Protein AF-A0A2E7SP22-F1 (afdb_monomer_lite)

Foldseek 3Di:
DDDDDDDDDDDDDDDDDDDDPPPPPPDPPPPPPPQDFDPDDAALACCVPPQVFWKWWFDPPPDQDDWIFIWTFDLQAQEIDTPATDGDPPNKDWAQWAAFLPRNWIWTFIPRAVLDRFIWTHDRPAIWTAEHEQDRFREWYAELQRKIWTFDADPQFTDFIFIDHNSVPTGTGRHPNRPRRHYHNDAAGQEPDGPPGHFRYWDKFFECLPPDTFIWIWGWGLDVQIWIWIWTGDPDRYNPPIDIATADEPDGDDRAHQQEWDCGPNWTWTAGQQSWIKTFDDPDSVQNHRPVRHHYMDTSDGYHGGDHIYIYHNDPRHYDD

pLDDT: mean 85.68, std 18.65, range [26.77, 98.5]

Structure (mmCIF, N/CA/C/O backbone):
data_AF-A0A2E7SP22-F1
#
_entry.id   AF-A0A2E7SP22-F1
#
loop_
_atom_site.group_PDB
_atom_site.id
_atom_site.type_symbol
_atom_site.label_atom_id
_atom_site.label_alt_id
_atom_site.label_comp_id
_atom_site.label_asym_id
_atom_site.label_entity_id
_atom_site.label_seq_id
_atom_site.pdbx_PDB_ins_code
_atom_site.Cartn_x
_atom_site.Cartn_y
_atom_site.Cartn_z
_atom_site.occupancy
_atom_site.B_iso_or_equiv
_atom_site.auth_seq_id
_atom_site.auth_comp_id
_atom_site.auth_asym_id
_atom_site.auth_atom_id
_atom_site.pdbx_PDB_model_num
ATOM 1 N N . MET A 1 1 ? 75.878 14.611 -57.648 1.00 42.91 1 MET A N 1
ATOM 2 C CA . MET A 1 1 ? 75.904 15.223 -58.999 1.00 42.91 1 MET A CA 1
ATOM 3 C C . MET A 1 1 ? 76.403 14.166 -59.979 1.00 42.91 1 MET A C 1
ATOM 5 O O . MET A 1 1 ? 77.381 13.516 -59.637 1.00 42.91 1 MET A O 1
ATOM 9 N N . ARG A 1 2 ? 75.741 14.012 -61.145 1.00 26.77 2 ARG A N 1
ATOM 10 C CA . ARG A 1 2 ? 75.731 12.848 -62.082 1.00 26.77 2 ARG A CA 1
ATOM 11 C C . ARG A 1 2 ? 74.792 11.701 -61.650 1.00 26.77 2 ARG A C 1
ATOM 13 O O . ARG A 1 2 ? 74.786 11.397 -60.470 1.00 26.77 2 ARG A O 1
ATOM 20 N N . ILE A 1 3 ? 74.037 10.977 -62.492 1.00 34.59 3 ILE A N 1
ATOM 21 C CA . ILE A 1 3 ? 73.466 11.115 -63.858 1.00 34.59 3 ILE A CA 1
ATOM 22 C C . ILE A 1 3 ? 72.608 9.826 -64.080 1.00 34.59 3 ILE A C 1
ATOM 24 O O . ILE A 1 3 ? 73.069 8.750 -63.723 1.00 34.59 3 ILE A O 1
ATOM 28 N N . PHE A 1 4 ? 71.416 9.968 -64.690 1.00 36.25 4 PHE A N 1
ATOM 29 C CA . PHE A 1 4 ? 70.638 9.026 -65.547 1.00 36.25 4 PHE A CA 1
ATOM 30 C C . PHE A 1 4 ? 69.956 7.736 -65.036 1.00 36.25 4 PHE A C 1
ATOM 32 O O . PHE A 1 4 ? 70.612 6.820 -64.557 1.00 36.25 4 PHE A O 1
ATOM 39 N N . ASN A 1 5 ? 68.658 7.597 -65.381 1.00 34.66 5 ASN A N 1
ATOM 40 C CA . ASN A 1 5 ? 68.039 6.611 -66.319 1.00 34.66 5 ASN A CA 1
ATOM 41 C C . ASN A 1 5 ? 66.503 6.569 -66.087 1.00 34.66 5 ASN A C 1
ATOM 43 O O . ASN A 1 5 ? 66.077 6.805 -64.969 1.00 34.66 5 ASN A O 1
ATOM 47 N N . ARG A 1 6 ? 65.570 6.245 -66.995 1.00 37.75 6 ARG A N 1
ATOM 48 C CA . ARG A 1 6 ? 65.471 6.038 -68.452 1.00 37.75 6 ARG A CA 1
ATOM 49 C C . ARG A 1 6 ? 63.954 5.866 -68.744 1.00 37.75 6 ARG A C 1
ATOM 51 O O . ARG A 1 6 ? 63.283 5.201 -67.974 1.00 37.75 6 ARG A O 1
ATOM 58 N N . GLN A 1 7 ? 63.490 6.397 -69.880 1.00 39.94 7 GLN A N 1
ATOM 59 C CA . GLN A 1 7 ? 62.461 5.865 -70.807 1.00 39.94 7 GLN A CA 1
ATOM 60 C C . GLN A 1 7 ? 61.033 5.468 -70.354 1.00 39.94 7 GLN A C 1
ATOM 62 O O . GLN A 1 7 ? 60.834 4.610 -69.508 1.00 39.94 7 GLN A O 1
ATOM 67 N N . GLY A 1 8 ? 60.047 5.943 -71.136 1.00 31.47 8 GLY A N 1
ATOM 68 C CA . GLY A 1 8 ? 58.766 5.253 -71.351 1.00 31.47 8 GLY A CA 1
ATOM 69 C C . GLY A 1 8 ? 57.624 6.152 -71.847 1.00 31.47 8 GLY A C 1
ATOM 70 O O . GLY A 1 8 ? 56.909 6.733 -71.043 1.00 31.47 8 GLY A O 1
ATOM 71 N N . LYS A 1 9 ? 57.416 6.259 -73.169 1.00 40.00 9 LYS A N 1
ATOM 72 C CA . LYS A 1 9 ? 56.118 6.675 -73.757 1.00 40.00 9 LYS A CA 1
ATOM 73 C C . LYS A 1 9 ? 55.131 5.492 -73.660 1.00 40.00 9 LYS A C 1
ATOM 75 O O . LYS A 1 9 ? 55.604 4.364 -73.720 1.00 40.00 9 LYS A O 1
ATOM 80 N N . TRP A 1 10 ? 53.810 5.733 -73.615 1.00 26.78 10 TRP A N 1
ATOM 81 C CA . TRP A 1 10 ? 52.800 5.237 -74.588 1.00 26.78 10 TRP A CA 1
ATOM 82 C C . TRP A 1 10 ? 51.326 5.441 -74.129 1.00 26.78 10 TRP A C 1
ATOM 84 O O . TRP A 1 10 ? 50.923 4.984 -73.071 1.00 26.78 10 TRP A O 1
ATOM 94 N N . ARG A 1 11 ? 50.549 6.068 -75.033 1.00 30.38 11 ARG A N 1
ATOM 95 C CA . ARG A 1 11 ? 49.107 5.939 -75.377 1.00 30.38 11 ARG A CA 1
ATOM 96 C C . ARG A 1 11 ? 47.999 6.058 -74.310 1.00 30.38 11 ARG A C 1
ATOM 98 O O . ARG A 1 11 ? 47.769 5.160 -73.513 1.00 30.38 11 ARG A O 1
ATOM 105 N N . PHE A 1 12 ? 47.169 7.092 -74.489 1.00 30.89 12 PHE A N 1
ATOM 106 C CA . PHE A 1 12 ? 45.813 7.198 -73.943 1.00 30.89 12 PHE A CA 1
ATOM 107 C C . PHE A 1 12 ? 44.861 6.194 -74.614 1.00 30.89 12 PHE A C 1
ATOM 109 O O . PHE A 1 12 ? 44.800 6.115 -75.843 1.00 30.89 12 PHE A O 1
ATOM 116 N N . ARG A 1 13 ? 44.092 5.458 -73.805 1.00 32.06 13 ARG A N 1
ATOM 117 C CA . ARG A 1 13 ? 42.844 4.805 -74.219 1.00 32.06 13 ARG A CA 1
ATOM 118 C C . ARG A 1 13 ? 41.683 5.630 -73.672 1.00 32.06 13 ARG A C 1
ATOM 120 O O . ARG A 1 13 ? 41.603 5.840 -72.466 1.00 32.06 13 ARG A O 1
ATOM 127 N N . SER A 1 14 ? 40.804 6.087 -74.555 1.00 36.84 14 SER A N 1
ATOM 128 C CA . SER A 1 14 ? 39.516 6.661 -74.176 1.00 36.84 14 SER A CA 1
ATOM 129 C C . SER A 1 14 ? 38.595 5.536 -73.710 1.00 36.84 14 SER A C 1
ATOM 131 O O . SER A 1 14 ? 38.312 4.623 -74.485 1.00 36.84 14 SER A O 1
ATOM 133 N N . SER A 1 15 ? 38.120 5.614 -72.469 1.00 36.06 15 SER A N 1
ATOM 134 C CA . SER A 1 15 ? 36.983 4.828 -71.990 1.00 36.06 15 SER A CA 1
ATOM 135 C C . SER A 1 15 ? 35.805 5.771 -71.791 1.00 36.06 15 SER A C 1
ATOM 137 O O . SER A 1 15 ? 35.918 6.792 -71.116 1.00 36.06 15 SER A O 1
ATOM 139 N N . ILE A 1 16 ? 34.692 5.429 -72.430 1.00 40.84 16 ILE A N 1
ATOM 140 C CA . ILE A 1 16 ? 33.390 6.080 -72.297 1.00 40.84 16 ILE A CA 1
ATOM 141 C C . ILE A 1 16 ? 32.929 5.893 -70.847 1.00 40.84 16 ILE A C 1
ATOM 143 O O . ILE A 1 16 ? 32.747 4.761 -70.405 1.00 40.84 16 ILE A O 1
ATOM 147 N N . ILE A 1 17 ? 32.768 6.990 -70.103 1.00 40.50 17 ILE A N 1
ATOM 148 C CA . ILE A 1 17 ? 32.096 6.975 -68.801 1.00 40.50 17 ILE A CA 1
ATOM 149 C C . ILE A 1 17 ? 30.611 7.173 -69.083 1.00 40.50 17 ILE A C 1
ATOM 151 O O . ILE A 1 17 ? 30.173 8.259 -69.455 1.00 40.50 17 ILE A O 1
ATOM 155 N N . THR A 1 18 ? 29.846 6.096 -68.951 1.00 38.44 18 THR A N 1
ATOM 156 C CA . THR A 1 18 ? 28.387 6.132 -68.936 1.00 38.44 18 THR A CA 1
ATOM 157 C C . THR A 1 18 ? 27.946 6.894 -67.690 1.00 38.44 18 THR A C 1
ATOM 159 O O . THR A 1 18 ? 28.192 6.455 -66.567 1.00 38.44 18 THR A O 1
ATOM 162 N N . THR A 1 19 ? 27.321 8.053 -67.874 1.00 40.44 19 THR A N 1
ATOM 163 C CA . THR A 1 19 ? 26.750 8.847 -66.785 1.00 40.44 19 THR A CA 1
ATOM 164 C C . THR A 1 19 ? 25.542 8.108 -66.210 1.00 40.44 19 THR A C 1
ATOM 166 O O . THR A 1 19 ? 24.463 8.122 -66.797 1.00 40.44 19 THR A O 1
ATOM 169 N N . ALA A 1 20 ? 25.710 7.448 -65.065 1.00 44.00 20 ALA A N 1
ATOM 170 C CA . ALA A 1 20 ? 24.583 7.018 -64.251 1.00 44.00 20 ALA A CA 1
ATOM 171 C C . ALA A 1 20 ? 24.087 8.230 -63.453 1.00 44.00 20 ALA A C 1
ATOM 173 O O . ALA A 1 20 ? 24.787 8.741 -62.579 1.00 44.00 20 ALA A O 1
ATOM 174 N N . VAL A 1 21 ? 22.886 8.711 -63.773 1.00 45.03 21 VAL A N 1
ATOM 175 C CA . VAL A 1 21 ? 22.167 9.668 -62.928 1.00 45.03 21 VAL A CA 1
ATOM 176 C C . VAL A 1 21 ? 21.707 8.902 -61.691 1.00 45.03 21 VAL A C 1
ATOM 178 O O . VAL A 1 21 ? 20.701 8.197 -61.722 1.00 45.03 21 VAL A O 1
ATOM 181 N N . ILE A 1 22 ? 22.471 9.002 -60.605 1.00 42.12 22 ILE A N 1
ATOM 182 C CA . ILE A 1 22 ? 22.027 8.549 -59.288 1.00 42.12 22 ILE A CA 1
ATOM 183 C C . ILE A 1 22 ? 21.055 9.613 -58.783 1.00 42.12 22 ILE A C 1
ATOM 185 O O . ILE A 1 22 ? 21.457 10.671 -58.304 1.00 42.12 22 ILE A O 1
ATOM 189 N N . SER A 1 23 ? 19.761 9.351 -58.951 1.00 45.84 23 SER A N 1
ATOM 190 C CA . SER A 1 23 ? 18.719 10.100 -58.261 1.00 45.84 23 SER A CA 1
ATOM 191 C C . SER A 1 23 ? 18.800 9.729 -56.780 1.00 45.84 23 SER A C 1
ATOM 193 O O . SER A 1 23 ? 18.359 8.658 -56.370 1.00 45.84 23 SER A O 1
ATOM 195 N N . THR A 1 24 ? 19.450 10.569 -55.977 1.00 50.09 24 THR A N 1
ATOM 196 C CA . THR A 1 24 ? 19.459 10.421 -54.521 1.00 50.09 24 THR A CA 1
ATOM 197 C C . THR A 1 24 ? 18.096 10.846 -53.986 1.00 50.09 24 THR A C 1
ATOM 199 O O . THR A 1 24 ? 17.894 12.008 -53.631 1.00 50.09 24 THR A O 1
ATOM 202 N N . LEU A 1 25 ? 17.146 9.909 -53.932 1.00 42.34 25 LEU A N 1
ATOM 203 C CA . LEU A 1 25 ? 16.045 10.010 -52.981 1.00 42.34 25 LEU A CA 1
ATOM 204 C C . LEU A 1 25 ? 16.662 9.926 -51.578 1.00 42.34 25 LEU A C 1
ATOM 206 O O . LEU A 1 25 ? 17.022 8.848 -51.108 1.00 42.34 25 LEU A O 1
ATOM 210 N N . LEU A 1 26 ? 16.811 11.073 -50.919 1.00 48.94 26 LEU A N 1
ATOM 211 C CA . LEU A 1 26 ? 16.983 11.138 -49.472 1.00 48.94 26 LEU A CA 1
ATOM 212 C C . LEU A 1 26 ? 15.656 10.707 -48.845 1.00 48.94 26 LEU A C 1
ATOM 214 O O . LEU A 1 26 ? 14.774 11.524 -48.599 1.00 48.94 26 LEU A O 1
ATOM 218 N N . VAL A 1 27 ? 15.496 9.402 -48.640 1.00 50.53 27 VAL A N 1
ATOM 219 C CA . VAL A 1 27 ? 14.504 8.897 -47.694 1.00 50.53 27 VAL A CA 1
ATOM 220 C C . VAL A 1 27 ? 15.062 9.234 -46.312 1.00 50.53 27 VAL A C 1
ATOM 222 O O . VAL A 1 27 ? 16.176 8.794 -46.012 1.00 50.53 27 VAL A O 1
ATOM 225 N N . PRO A 1 28 ? 14.376 10.025 -45.468 1.00 49.44 28 PRO A N 1
ATOM 226 C CA . PRO A 1 28 ? 14.752 10.096 -44.069 1.00 49.44 28 PRO A CA 1
ATOM 227 C C . PRO A 1 28 ? 14.579 8.683 -43.508 1.00 49.44 28 PRO A C 1
ATOM 229 O O . PRO A 1 28 ? 13.462 8.203 -43.336 1.00 49.44 28 PRO A O 1
ATOM 232 N N . ALA A 1 29 ? 15.690 7.979 -43.307 1.00 47.12 29 ALA A N 1
ATOM 233 C CA . ALA A 1 29 ? 15.696 6.751 -42.540 1.00 47.12 29 ALA A CA 1
ATOM 234 C C . ALA A 1 29 ? 15.423 7.160 -41.094 1.00 47.12 29 ALA A C 1
ATOM 236 O O . ALA A 1 29 ? 16.332 7.551 -40.362 1.00 47.12 29 ALA A O 1
ATOM 237 N N . THR A 1 30 ? 14.152 7.157 -40.705 1.00 50.44 30 THR A N 1
ATOM 238 C CA . THR A 1 30 ? 13.767 7.243 -39.304 1.00 50.44 30 THR A CA 1
ATOM 239 C C . THR A 1 30 ? 14.332 5.993 -38.641 1.00 50.44 30 THR A C 1
ATOM 241 O O . THR A 1 30 ? 13.815 4.893 -38.829 1.00 50.44 30 THR A O 1
ATOM 244 N N . LEU A 1 31 ? 15.451 6.140 -37.933 1.00 39.47 31 LEU A N 1
ATOM 245 C CA . LEU A 1 31 ? 15.974 5.094 -37.069 1.00 39.47 31 LEU A CA 1
ATOM 246 C C . LEU A 1 31 ? 14.983 4.953 -35.909 1.00 39.47 31 LEU A C 1
ATOM 248 O O . LEU A 1 31 ? 15.044 5.696 -34.933 1.00 39.47 31 LEU A O 1
ATOM 252 N N . LEU A 1 32 ? 14.020 4.046 -36.059 1.00 41.81 32 LEU A N 1
ATOM 253 C CA . LEU A 1 32 ? 13.189 3.576 -34.960 1.00 41.81 32 LEU A CA 1
ATOM 254 C C . LEU A 1 32 ? 14.093 2.740 -34.055 1.00 41.81 32 LEU A C 1
ATOM 256 O O . LEU A 1 32 ? 14.298 1.553 -34.291 1.00 41.81 32 LEU A O 1
ATOM 260 N N . ILE A 1 33 ? 14.685 3.383 -33.049 1.00 43.00 33 ILE A N 1
ATOM 261 C CA . ILE A 1 33 ? 15.267 2.681 -31.908 1.00 43.00 33 ILE A CA 1
ATOM 262 C C . ILE A 1 33 ? 14.075 2.217 -31.073 1.00 43.00 33 ILE A C 1
ATOM 264 O O . ILE A 1 33 ? 13.618 2.924 -30.179 1.00 43.00 33 ILE A O 1
ATOM 268 N N . THR A 1 34 ? 13.506 1.063 -31.412 1.00 48.28 34 THR A N 1
ATOM 269 C CA . THR A 1 34 ? 12.637 0.358 -30.474 1.00 48.28 34 THR A CA 1
ATOM 270 C C . THR A 1 34 ? 13.565 -0.213 -29.414 1.00 48.28 34 THR A C 1
ATOM 272 O O . THR A 1 34 ? 14.301 -1.157 -29.682 1.00 48.28 34 THR A O 1
ATOM 275 N N . ALA A 1 35 ? 13.624 0.416 -28.241 1.00 51.75 35 ALA A N 1
ATOM 276 C CA . ALA A 1 35 ? 14.210 -0.252 -27.090 1.00 51.75 35 ALA A CA 1
ATOM 277 C C . ALA A 1 35 ? 13.345 -1.485 -26.810 1.00 51.75 35 ALA A C 1
ATOM 279 O O . ALA A 1 35 ? 12.132 -1.358 -26.616 1.00 51.75 35 ALA A O 1
ATOM 280 N N . ASP A 1 36 ? 13.971 -2.656 -26.900 1.00 58.84 36 ASP A N 1
ATOM 281 C CA . ASP A 1 36 ? 13.295 -3.936 -26.759 1.00 58.84 36 ASP A CA 1
ATOM 282 C C . ASP A 1 36 ? 12.675 -4.072 -25.358 1.00 58.84 36 ASP A C 1
ATOM 284 O O . ASP A 1 36 ? 13.174 -3.470 -24.396 1.00 58.84 36 ASP A O 1
ATOM 288 N N . PRO A 1 37 ? 11.576 -4.842 -25.229 1.00 66.56 37 PRO A N 1
ATOM 289 C CA . PRO A 1 37 ? 11.089 -5.280 -23.924 1.00 66.56 37 PRO A CA 1
ATOM 290 C C . PRO A 1 37 ? 12.233 -5.895 -23.109 1.00 66.56 37 PRO A C 1
ATOM 292 O O . PRO A 1 37 ? 13.235 -6.348 -23.670 1.00 66.56 37 PRO A O 1
ATOM 295 N N . ALA A 1 38 ? 12.096 -5.881 -21.783 1.00 68.62 38 ALA A N 1
ATOM 296 C CA . ALA A 1 38 ? 13.151 -6.324 -20.879 1.00 68.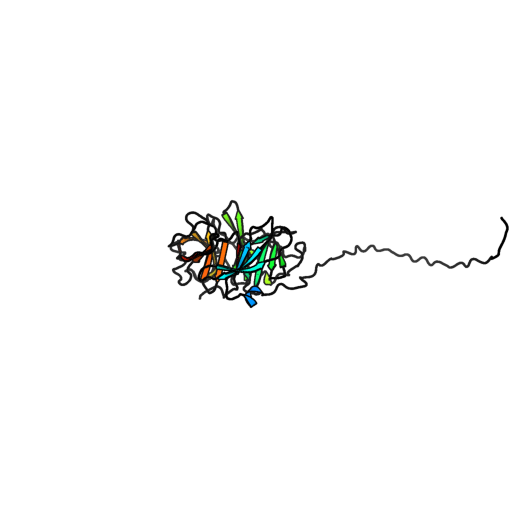62 38 ALA A CA 1
ATOM 297 C C . ALA A 1 38 ? 13.755 -7.681 -21.294 1.00 68.62 38 ALA A C 1
ATOM 299 O O . ALA A 1 38 ? 13.042 -8.650 -21.549 1.00 68.62 38 ALA A O 1
ATOM 300 N N . SER A 1 39 ? 15.088 -7.721 -21.427 1.00 60.41 39 SER A N 1
ATOM 301 C CA . SER A 1 39 ? 15.807 -8.913 -21.903 1.00 60.41 39 SER A CA 1
ATOM 302 C C . SER A 1 39 ? 15.886 -10.012 -20.841 1.00 60.41 39 SER A C 1
ATOM 304 O O . SER A 1 39 ? 16.035 -11.179 -21.203 1.00 60.41 39 SER A O 1
ATOM 306 N N . ALA A 1 40 ? 15.832 -9.634 -19.565 1.00 70.56 40 ALA A N 1
ATOM 307 C CA . ALA A 1 40 ? 15.593 -10.505 -18.425 1.00 70.56 40 ALA A CA 1
ATOM 308 C C . ALA A 1 40 ? 14.263 -10.062 -17.816 1.00 70.56 40 ALA A C 1
ATOM 310 O O . ALA A 1 40 ? 14.023 -8.860 -17.716 1.00 70.56 40 ALA A O 1
ATOM 311 N N . ALA A 1 41 ? 13.394 -11.024 -17.513 1.00 80.31 41 ALA A N 1
ATOM 312 C CA . ALA A 1 41 ? 12.089 -10.738 -16.948 1.00 80.31 41 ALA A CA 1
ATOM 313 C C . ALA A 1 41 ? 12.193 -10.703 -15.423 1.00 80.31 41 ALA A C 1
ATOM 315 O O . ALA A 1 41 ? 12.798 -11.601 -14.848 1.00 80.31 41 ALA A O 1
ATOM 316 N N . VAL A 1 42 ? 11.550 -9.729 -14.782 1.00 90.12 42 VAL A N 1
ATOM 317 C CA . VAL A 1 42 ? 11.303 -9.786 -13.331 1.00 90.12 42 VAL A CA 1
ATOM 318 C C . VAL A 1 42 ? 10.493 -11.046 -13.004 1.00 90.12 42 VAL A C 1
ATOM 320 O O . VAL A 1 42 ? 9.458 -11.287 -13.638 1.00 90.12 42 VAL A O 1
ATOM 323 N N . GLU A 1 43 ? 10.929 -11.817 -12.012 1.00 92.00 43 GLU A N 1
ATOM 324 C CA . GLU A 1 43 ? 10.354 -13.108 -11.604 1.00 92.00 43 GLU A CA 1
ATOM 325 C C . GLU A 1 43 ? 9.552 -13.024 -10.285 1.00 92.00 43 GLU A C 1
ATOM 327 O O . GLU A 1 43 ? 9.546 -12.015 -9.580 1.00 92.00 43 GLU A O 1
ATOM 332 N N . SER A 1 44 ? 8.866 -14.112 -9.912 1.00 93.19 44 SER A N 1
ATOM 333 C CA . SER A 1 44 ? 8.059 -14.249 -8.680 1.00 93.19 44 SER A CA 1
ATOM 334 C C . SER A 1 44 ? 8.873 -14.555 -7.409 1.00 93.19 44 SER A C 1
ATOM 336 O O . SER A 1 44 ? 8.359 -15.140 -6.449 1.00 93.19 44 SER A O 1
ATOM 338 N N . TYR A 1 45 ? 10.145 -14.140 -7.379 1.00 93.69 45 TYR A N 1
ATOM 339 C CA . TYR A 1 45 ? 11.155 -14.516 -6.379 1.00 93.69 45 TYR A CA 1
ATOM 340 C C . TYR A 1 45 ? 10.654 -14.472 -4.927 1.00 93.69 45 TYR A C 1
ATOM 342 O O . TYR A 1 45 ? 10.860 -15.418 -4.156 1.00 93.69 45 TYR A O 1
ATOM 350 N N . TYR A 1 46 ? 9.977 -13.382 -4.549 1.00 94.06 46 TYR A N 1
ATOM 351 C CA . TYR A 1 46 ? 9.515 -13.173 -3.180 1.00 94.06 46 TYR A CA 1
ATOM 352 C C . TYR A 1 46 ? 8.465 -14.194 -2.745 1.00 94.06 46 TYR A C 1
ATOM 354 O O . TYR A 1 46 ? 8.544 -14.689 -1.624 1.00 94.06 46 TYR A O 1
ATOM 362 N N . CYS A 1 47 ? 7.527 -14.571 -3.612 1.00 94.56 47 CYS A N 1
ATOM 363 C CA . CYS A 1 47 ? 6.516 -15.568 -3.255 1.00 94.56 47 CYS A CA 1
ATOM 364 C C . CYS A 1 47 ? 7.014 -16.996 -3.357 1.00 94.56 47 CYS A C 1
ATOM 366 O O . CYS A 1 47 ? 6.653 -17.821 -2.514 1.00 94.56 47 CYS A O 1
ATOM 368 N N . ASP A 1 48 ? 7.915 -17.267 -4.296 1.00 94.50 48 ASP A N 1
ATOM 369 C CA . ASP A 1 48 ? 8.533 -18.584 -4.418 1.00 94.50 48 ASP A CA 1
ATOM 370 C C . ASP A 1 48 ? 9.402 -18.921 -3.198 1.00 94.50 48 ASP A C 1
ATOM 372 O O . ASP A 1 48 ? 9.474 -20.078 -2.780 1.00 94.50 48 ASP A O 1
ATOM 376 N N . SER A 1 49 ? 10.036 -17.910 -2.593 1.00 94.94 49 SER A N 1
ATOM 377 C CA . SER A 1 49 ? 11.014 -18.104 -1.512 1.00 94.94 49 SER A CA 1
ATOM 378 C C . SER A 1 49 ? 10.529 -17.677 -0.121 1.00 94.94 49 SER A C 1
ATOM 380 O O . SER A 1 49 ? 11.035 -18.185 0.883 1.00 94.94 49 SER A O 1
ATOM 382 N N . TYR A 1 50 ? 9.573 -16.746 -0.030 1.00 94.88 50 TYR A N 1
ATOM 383 C CA . TYR A 1 50 ? 9.201 -16.067 1.221 1.00 94.88 50 TYR A CA 1
ATOM 384 C C . TYR A 1 50 ? 7.689 -15.902 1.431 1.00 94.88 50 TYR A C 1
ATOM 386 O O . TYR A 1 50 ? 7.297 -15.144 2.313 1.00 94.88 50 TYR A O 1
ATOM 394 N N . SER A 1 51 ? 6.841 -16.639 0.706 1.00 92.94 51 SER A N 1
ATOM 395 C CA . SER A 1 51 ? 5.371 -16.569 0.842 1.00 92.94 51 SER A CA 1
ATOM 396 C C . SER A 1 51 ? 4.844 -16.765 2.267 1.00 92.94 51 SER A C 1
ATOM 398 O O . SER A 1 51 ? 3.806 -16.216 2.602 1.00 92.94 51 SER A O 1
ATOM 400 N N . GLY A 1 52 ? 5.566 -17.480 3.134 1.00 93.12 52 GLY A N 1
ATOM 401 C CA . GLY A 1 52 ? 5.196 -17.657 4.545 1.00 93.12 52 GLY A CA 1
ATOM 402 C C . GLY A 1 52 ? 5.487 -16.462 5.464 1.00 93.12 52 GLY A C 1
ATOM 403 O O . GLY A 1 52 ? 5.490 -16.637 6.682 1.00 93.12 52 GLY A O 1
ATOM 404 N N . TYR A 1 53 ? 5.810 -15.283 4.925 1.00 95.50 53 TYR A N 1
ATOM 405 C CA . TYR A 1 53 ? 6.137 -14.095 5.712 1.00 95.50 53 TYR A CA 1
ATOM 406 C C . TYR A 1 53 ? 5.570 -12.819 5.073 1.00 95.50 53 TYR A C 1
ATOM 408 O O . TYR A 1 53 ? 5.651 -12.664 3.854 1.00 95.50 53 TYR A O 1
ATOM 416 N N . PRO A 1 54 ? 5.127 -11.834 5.877 1.00 96.50 54 PRO A N 1
ATOM 417 C CA . PRO A 1 54 ? 5.063 -10.455 5.412 1.00 96.50 54 PRO A CA 1
ATOM 418 C C . PRO A 1 54 ? 6.476 -9.954 5.074 1.00 96.50 54 PRO A C 1
ATOM 420 O O . PRO A 1 54 ? 7.454 -10.315 5.738 1.00 96.50 54 PRO A O 1
ATOM 423 N N . ILE A 1 55 ? 6.598 -9.119 4.048 1.00 96.94 55 ILE A N 1
ATOM 424 C CA . ILE A 1 55 ? 7.866 -8.624 3.502 1.00 96.94 55 ILE A CA 1
ATOM 425 C C . ILE A 1 55 ? 7.837 -7.097 3.497 1.00 96.94 55 ILE A C 1
ATOM 427 O O . ILE A 1 55 ? 6.820 -6.488 3.224 1.00 96.94 55 ILE A O 1
ATOM 431 N N . MET A 1 56 ? 8.950 -6.447 3.783 1.00 95.25 56 MET A N 1
ATOM 432 C CA . MET A 1 56 ? 9.030 -4.991 3.817 1.00 95.25 56 MET A CA 1
ATOM 433 C C . MET A 1 56 ? 10.201 -4.491 2.995 1.00 95.25 56 MET A C 1
ATOM 435 O O . MET A 1 56 ? 11.282 -5.089 3.035 1.00 95.25 56 MET A O 1
ATOM 439 N N . VAL A 1 57 ? 9.996 -3.376 2.303 1.00 95.31 57 VAL A N 1
ATOM 440 C CA . VAL A 1 57 ? 11.067 -2.612 1.663 1.00 95.31 57 VAL A CA 1
ATOM 441 C C . VAL A 1 57 ? 11.354 -1.408 2.547 1.00 95.31 57 VAL A C 1
ATOM 443 O O . VAL A 1 57 ? 10.515 -0.528 2.676 1.00 95.31 57 VAL A O 1
ATOM 446 N N . ASN A 1 58 ? 12.522 -1.383 3.189 1.00 91.12 58 ASN A N 1
ATOM 447 C CA . ASN A 1 58 ? 12.906 -0.333 4.131 1.00 91.12 58 ASN A CA 1
ATOM 448 C C . ASN A 1 58 ? 14.053 0.516 3.595 1.00 91.12 58 ASN A C 1
ATOM 450 O O . ASN A 1 58 ? 15.078 -0.024 3.170 1.00 91.12 58 ASN A O 1
ATOM 454 N N . ASP A 1 59 ? 13.920 1.829 3.744 1.00 86.88 59 ASP A N 1
ATOM 455 C CA . ASP A 1 59 ? 15.037 2.766 3.668 1.00 86.88 59 ASP A CA 1
ATOM 456 C C . ASP A 1 59 ? 15.983 2.511 4.853 1.00 86.88 59 ASP A C 1
ATOM 458 O O . ASP A 1 59 ? 15.555 2.441 6.011 1.00 86.88 59 ASP A O 1
ATOM 462 N N . ASN A 1 60 ? 17.274 2.339 4.572 1.00 68.94 60 ASN A N 1
ATOM 463 C CA . ASN A 1 60 ? 18.283 2.074 5.593 1.00 68.94 60 ASN A CA 1
ATOM 464 C C . ASN A 1 60 ? 18.930 3.345 6.183 1.00 68.94 60 ASN A C 1
ATOM 466 O O . ASN A 1 60 ? 19.735 3.237 7.111 1.00 68.94 60 ASN A O 1
ATOM 470 N N . GLY A 1 61 ? 18.604 4.531 5.660 1.00 60.88 61 GLY A N 1
ATOM 471 C CA . GLY A 1 61 ? 18.994 5.816 6.233 1.00 60.88 61 GLY A CA 1
ATOM 472 C C . GLY A 1 61 ? 20.453 6.229 6.145 1.00 60.88 61 GLY A C 1
ATOM 473 O O . GLY A 1 61 ? 20.822 7.238 6.749 1.00 60.88 61 GLY A O 1
ATOM 474 N N . ASN A 1 62 ? 21.290 5.490 5.419 1.00 49.22 62 ASN A N 1
ATOM 475 C CA . ASN A 1 62 ? 22.740 5.694 5.420 1.00 49.22 62 ASN A CA 1
ATOM 476 C C . ASN A 1 62 ? 23.281 6.479 4.211 1.00 49.22 62 ASN A C 1
ATOM 478 O O . ASN A 1 62 ? 24.467 6.371 3.899 1.00 49.22 62 ASN A O 1
ATOM 482 N N . GLY A 1 63 ? 22.478 7.323 3.556 1.00 45.56 63 GLY A N 1
ATOM 483 C CA . GLY A 1 63 ? 22.993 8.133 2.452 1.00 45.56 63 GLY A CA 1
ATOM 484 C C . GLY A 1 63 ? 22.017 9.130 1.842 1.00 45.56 63 GLY A C 1
ATOM 485 O O . GLY A 1 63 ? 20.822 9.128 2.119 1.00 45.56 63 GLY A O 1
ATOM 486 N N . SER A 1 64 ? 22.574 10.012 1.010 1.00 43.50 64 SER A N 1
ATOM 487 C CA . SER A 1 64 ? 21.821 10.765 0.006 1.00 43.50 64 SER A CA 1
ATOM 488 C C . SER A 1 64 ? 21.412 9.764 -1.073 1.00 43.50 64 SER A C 1
ATOM 490 O O . SER A 1 64 ? 22.279 9.314 -1.811 1.00 43.50 64 SER A O 1
ATOM 492 N N . ASP A 1 65 ? 20.132 9.405 -1.108 1.00 51.50 65 ASP A N 1
ATOM 493 C CA . ASP A 1 65 ? 19.492 8.536 -2.102 1.00 51.50 65 ASP A CA 1
ATOM 494 C C . ASP A 1 65 ? 19.967 7.059 -2.145 1.00 51.50 65 ASP A C 1
ATOM 496 O O . ASP A 1 65 ? 21.087 6.759 -2.549 1.00 51.50 65 ASP A O 1
ATOM 500 N N . GLY A 1 66 ? 19.062 6.108 -1.858 1.00 56.22 66 GLY A N 1
ATOM 501 C CA . GLY A 1 66 ? 18.987 4.887 -2.681 1.00 56.22 66 GLY A CA 1
ATOM 502 C C . GLY A 1 66 ? 19.297 3.511 -2.078 1.00 56.22 66 GLY A C 1
ATOM 503 O O . GLY A 1 66 ? 19.117 2.535 -2.804 1.00 56.22 66 GLY A O 1
ATOM 504 N N . ASP A 1 67 ? 19.689 3.365 -0.808 1.00 76.56 67 ASP A N 1
ATOM 505 C CA . ASP A 1 67 ? 19.944 2.023 -0.256 1.00 76.56 67 ASP A CA 1
ATOM 506 C C . ASP A 1 67 ? 18.706 1.447 0.454 1.00 76.56 67 ASP A C 1
ATOM 508 O O . ASP A 1 67 ? 18.447 1.682 1.639 1.00 76.56 67 ASP A O 1
ATOM 512 N N . TYR A 1 68 ? 17.953 0.633 -0.280 1.00 89.62 68 TYR A N 1
ATOM 513 C CA . TYR A 1 68 ? 16.781 -0.065 0.236 1.00 89.62 68 TYR A CA 1
ATOM 514 C C . TYR A 1 68 ? 17.133 -1.490 0.644 1.00 89.62 68 TYR A C 1
ATOM 516 O O . TYR A 1 68 ? 17.896 -2.183 -0.024 1.00 89.62 68 TYR A O 1
ATOM 524 N N . THR A 1 69 ? 16.550 -1.966 1.737 1.00 92.75 69 THR A N 1
ATOM 525 C CA . THR A 1 69 ? 16.656 -3.369 2.148 1.00 92.75 69 THR A CA 1
ATOM 526 C C . THR A 1 69 ? 15.302 -4.034 2.050 1.00 92.75 69 THR A C 1
ATOM 528 O O . THR A 1 69 ? 14.312 -3.507 2.552 1.00 92.75 69 THR A O 1
ATOM 531 N N . VAL A 1 70 ? 15.267 -5.217 1.448 1.00 95.56 70 VAL A N 1
ATOM 532 C CA . VAL A 1 70 ? 14.083 -6.069 1.484 1.00 95.56 70 VAL A CA 1
ATOM 533 C C . VAL A 1 70 ? 14.254 -7.037 2.638 1.00 95.56 70 VAL A C 1
ATOM 535 O O . VAL A 1 70 ? 15.278 -7.712 2.743 1.00 95.56 70 VAL A O 1
ATOM 538 N N . SER A 1 71 ? 13.288 -7.075 3.546 1.00 95.81 71 SER A N 1
ATOM 539 C CA . SER A 1 71 ? 13.343 -7.884 4.763 1.00 95.81 71 SER A CA 1
ATOM 540 C C . SER A 1 71 ? 12.055 -8.669 4.946 1.00 95.81 71 SER A C 1
ATOM 542 O O . SER A 1 71 ? 10.987 -8.190 4.595 1.00 95.81 71 SER A O 1
ATOM 544 N N . ARG A 1 72 ? 12.131 -9.849 5.559 1.00 95.81 72 ARG A N 1
ATOM 545 C CA . ARG A 1 72 ? 10.936 -10.548 6.055 1.00 95.81 72 ARG A CA 1
ATOM 546 C C . ARG A 1 72 ? 10.604 -10.096 7.473 1.00 95.81 72 ARG A C 1
ATOM 548 O O . ARG A 1 72 ? 11.520 -9.947 8.287 1.00 95.81 72 ARG A O 1
ATOM 555 N N . LEU A 1 73 ? 9.322 -9.948 7.783 1.00 96.38 73 LEU A N 1
ATOM 556 C CA . LEU A 1 73 ? 8.798 -9.711 9.125 1.00 96.38 73 LEU A CA 1
ATOM 557 C C . LEU A 1 73 ? 8.499 -11.049 9.814 1.00 96.38 73 LEU A C 1
ATOM 559 O O . LEU A 1 73 ? 7.851 -11.936 9.269 1.00 96.38 73 LEU A O 1
ATOM 563 N N . THR A 1 74 ? 8.948 -11.185 11.055 1.00 95.88 74 THR A N 1
ATOM 564 C CA . THR A 1 74 ? 8.541 -12.239 11.983 1.00 95.88 74 THR A CA 1
ATOM 565 C C . THR A 1 74 ? 7.526 -11.647 12.950 1.00 95.88 74 THR A C 1
ATOM 567 O O . THR A 1 74 ? 7.878 -10.795 13.763 1.00 95.88 74 THR A O 1
ATOM 570 N N . ILE A 1 75 ? 6.274 -12.101 12.863 1.00 95.44 75 ILE A N 1
ATOM 571 C CA . ILE A 1 75 ? 5.168 -11.606 13.699 1.00 95.44 75 ILE A CA 1
ATOM 572 C C . ILE A 1 75 ? 5.390 -11.993 15.170 1.00 95.44 75 ILE A C 1
ATOM 574 O O . ILE A 1 75 ? 5.325 -11.147 16.058 1.00 95.44 75 ILE A O 1
ATOM 578 N N . SER A 1 76 ? 5.712 -13.264 15.439 1.00 93.62 76 SER A N 1
ATOM 579 C CA . SER A 1 76 ? 5.988 -13.744 16.799 1.00 93.62 76 SER A CA 1
ATOM 580 C C . SER A 1 76 ? 7.279 -13.131 17.345 1.00 93.62 76 SER A C 1
ATOM 582 O O . SER A 1 76 ? 8.372 -13.484 16.906 1.00 93.62 76 SER A O 1
ATOM 584 N N . GLY A 1 77 ? 7.158 -12.248 18.338 1.00 90.44 77 GLY A N 1
ATOM 585 C CA . GLY A 1 77 ? 8.294 -11.525 18.918 1.00 90.44 77 GLY A CA 1
ATOM 586 C C . GLY A 1 77 ? 8.765 -10.318 18.099 1.00 90.44 77 GLY A C 1
ATOM 587 O O . GLY A 1 77 ? 9.814 -9.775 18.425 1.00 90.44 77 GLY A O 1
ATOM 588 N N . VAL A 1 78 ? 8.005 -9.926 17.066 1.00 94.75 78 VAL A N 1
ATOM 589 C CA . VAL A 1 78 ? 8.151 -8.708 16.246 1.00 94.75 78 VAL A CA 1
ATOM 590 C C . VAL A 1 78 ? 9.604 -8.353 15.907 1.00 94.75 78 VAL A C 1
ATOM 592 O O . VAL A 1 78 ? 10.247 -7.506 16.526 1.00 94.75 78 VAL A O 1
ATOM 595 N N . GLY A 1 79 ? 10.129 -8.983 14.860 1.00 94.44 79 GLY A N 1
ATOM 596 C CA . GLY A 1 79 ? 11.469 -8.702 14.341 1.00 94.44 79 GLY A CA 1
ATOM 597 C C . GLY A 1 79 ? 11.517 -8.810 12.827 1.00 94.44 79 GLY A C 1
ATOM 598 O O . GLY A 1 79 ? 10.624 -9.389 12.223 1.00 94.44 79 GLY A O 1
ATOM 599 N N . HIS A 1 80 ? 12.557 -8.277 12.196 1.00 93.81 80 HIS A N 1
ATOM 600 C CA . HIS A 1 80 ? 12.751 -8.413 10.755 1.00 93.81 80 HIS A CA 1
ATOM 601 C C . HIS A 1 80 ? 14.162 -8.900 10.431 1.00 93.81 80 HIS A C 1
ATOM 603 O O . HIS A 1 80 ? 15.108 -8.673 11.183 1.00 93.81 80 HIS A O 1
ATOM 609 N N . THR A 1 81 ? 14.300 -9.631 9.327 1.00 94.94 81 THR A N 1
ATOM 610 C CA . THR A 1 81 ? 15.590 -10.133 8.836 1.00 94.94 81 THR A CA 1
ATOM 611 C C . THR A 1 81 ? 15.748 -9.760 7.376 1.00 94.94 81 THR A C 1
ATOM 613 O O . THR A 1 81 ? 14.873 -10.076 6.569 1.00 94.94 81 THR A O 1
ATOM 616 N N . THR A 1 82 ? 16.868 -9.123 7.045 1.00 94.88 82 THR A N 1
ATOM 617 C CA . THR A 1 82 ? 17.206 -8.745 5.673 1.00 94.88 82 THR A CA 1
ATOM 618 C C . THR A 1 82 ? 17.335 -9.977 4.785 1.00 94.88 82 THR A C 1
ATOM 620 O O . THR A 1 82 ? 18.018 -10.940 5.135 1.00 94.88 82 THR A O 1
ATOM 623 N N . ILE A 1 83 ? 16.669 -9.921 3.637 1.00 95.00 83 ILE A N 1
ATOM 624 C CA . ILE A 1 83 ? 16.787 -10.870 2.534 1.00 95.00 83 ILE A CA 1
ATOM 625 C C . ILE A 1 83 ? 17.948 -10.424 1.644 1.00 95.00 83 ILE A C 1
ATOM 627 O O . ILE A 1 83 ? 18.922 -11.155 1.482 1.00 95.00 83 ILE A O 1
ATOM 631 N N . HIS A 1 84 ? 17.866 -9.200 1.119 1.00 93.19 84 HIS A N 1
ATOM 632 C CA . HIS A 1 84 ? 18.898 -8.579 0.293 1.00 93.19 84 HIS A CA 1
ATOM 633 C C . HIS A 1 84 ? 18.783 -7.046 0.327 1.00 93.19 84 HIS A C 1
ATOM 635 O O . HIS A 1 84 ? 17.813 -6.486 0.846 1.00 93.19 84 HIS A O 1
ATOM 641 N N . THR A 1 85 ? 19.779 -6.371 -0.242 1.00 91.56 85 THR A N 1
ATOM 642 C CA . THR A 1 85 ? 19.691 -4.951 -0.604 1.00 91.56 85 THR A CA 1
ATOM 643 C C . THR A 1 85 ? 19.070 -4.843 -1.994 1.00 91.56 85 THR A C 1
ATOM 645 O O . THR A 1 85 ? 19.476 -5.568 -2.902 1.00 91.56 85 THR A O 1
ATOM 648 N N . LEU A 1 86 ? 18.083 -3.969 -2.158 1.00 89.94 86 LEU A N 1
ATOM 649 C CA . LEU A 1 86 ? 17.471 -3.657 -3.443 1.00 89.94 86 LEU A CA 1
ATOM 650 C C . LEU A 1 86 ? 18.307 -2.583 -4.141 1.00 89.94 86 LEU A C 1
ATOM 652 O O . LEU A 1 86 ? 18.442 -1.468 -3.639 1.00 89.94 86 LEU A O 1
ATOM 656 N N . ASN A 1 87 ? 18.867 -2.933 -5.296 1.00 85.94 87 ASN A N 1
ATOM 657 C CA . ASN A 1 87 ? 19.687 -2.023 -6.083 1.00 85.94 87 ASN A CA 1
ATOM 658 C C . ASN A 1 87 ? 18.796 -1.230 -7.040 1.00 85.94 87 ASN A C 1
ATOM 660 O O . ASN A 1 87 ? 18.227 -1.789 -7.975 1.00 85.94 87 ASN A O 1
ATOM 664 N N . LEU A 1 88 ? 18.701 0.080 -6.828 1.00 86.50 88 LEU A N 1
ATOM 665 C CA . LEU A 1 88 ? 18.019 0.993 -7.740 1.00 86.50 88 LEU A CA 1
ATOM 666 C C . LEU A 1 88 ? 19.037 1.814 -8.548 1.00 86.50 88 LEU A C 1
ATOM 668 O O . LEU A 1 88 ? 20.204 1.925 -8.158 1.00 86.50 88 LEU A O 1
ATOM 672 N N . PRO A 1 89 ? 18.625 2.430 -9.672 1.00 84.56 89 PRO A N 1
ATOM 673 C CA . PRO A 1 89 ? 19.459 3.412 -10.351 1.00 84.56 89 PRO A CA 1
ATOM 674 C C . PRO A 1 89 ? 19.903 4.541 -9.411 1.00 84.56 89 PRO A C 1
ATOM 676 O O . PRO A 1 89 ? 19.216 4.889 -8.454 1.00 84.56 89 PRO A O 1
ATOM 679 N N . SER A 1 90 ? 21.039 5.168 -9.714 1.00 83.50 90 SER A N 1
ATOM 680 C CA . SER A 1 90 ? 21.552 6.286 -8.911 1.00 83.50 90 SER A CA 1
ATOM 681 C C . SER A 1 90 ? 20.527 7.424 -8.798 1.00 83.50 90 SER A C 1
ATOM 683 O O . SER A 1 90 ? 19.965 7.857 -9.806 1.00 83.50 90 SER A O 1
ATOM 685 N N . ASN A 1 91 ? 20.338 7.930 -7.575 1.00 82.56 91 ASN A N 1
ATOM 686 C CA . ASN A 1 91 ? 19.353 8.953 -7.192 1.00 82.56 91 ASN A CA 1
ATOM 687 C C . ASN A 1 91 ? 17.883 8.513 -7.309 1.00 82.56 91 ASN A C 1
ATOM 689 O O . ASN A 1 91 ? 16.983 9.343 -7.171 1.00 82.56 91 ASN A O 1
ATOM 693 N N . ALA A 1 92 ? 17.621 7.232 -7.580 1.00 89.19 92 ALA A N 1
ATOM 694 C CA . ALA A 1 92 ? 16.268 6.709 -7.573 1.00 89.19 92 ALA A CA 1
ATOM 695 C C . ALA A 1 92 ? 15.809 6.395 -6.145 1.00 89.19 92 ALA A C 1
ATOM 697 O O . ALA A 1 92 ? 16.587 5.988 -5.282 1.00 89.19 92 ALA A O 1
ATOM 698 N N . SER A 1 93 ? 14.511 6.555 -5.927 1.00 91.12 93 SER A N 1
ATOM 699 C CA . SER A 1 93 ? 13.811 6.117 -4.724 1.00 91.12 93 SER A CA 1
ATOM 700 C C . SER A 1 93 ? 12.728 5.124 -5.108 1.00 91.12 93 SER A C 1
ATOM 702 O O . SER A 1 93 ? 12.238 5.171 -6.234 1.00 91.12 93 SER A O 1
ATOM 704 N N . ILE A 1 94 ? 12.334 4.251 -4.189 1.00 93.19 94 ILE A N 1
ATOM 705 C CA . ILE A 1 94 ? 11.142 3.415 -4.327 1.00 93.19 94 ILE A CA 1
ATOM 706 C C . ILE A 1 94 ? 10.289 3.559 -3.072 1.00 93.19 94 ILE A C 1
ATOM 708 O O . ILE A 1 94 ? 10.828 3.634 -1.969 1.00 93.19 94 ILE A O 1
ATOM 712 N N . ASN A 1 95 ? 8.976 3.645 -3.251 1.00 94.56 95 ASN A N 1
ATOM 713 C CA . ASN A 1 95 ? 7.996 3.546 -2.171 1.00 94.56 95 ASN A CA 1
ATOM 714 C C . ASN A 1 95 ? 6.703 2.906 -2.704 1.00 94.56 95 ASN A C 1
ATOM 716 O O . ASN A 1 95 ? 6.630 2.527 -3.880 1.00 94.56 95 ASN A O 1
ATOM 720 N N . ALA A 1 96 ? 5.664 2.857 -1.867 1.00 96.19 96 ALA A N 1
ATOM 721 C CA . ALA A 1 96 ? 4.337 2.367 -2.213 1.00 96.19 96 ALA A CA 1
ATOM 722 C C . ALA A 1 96 ? 4.383 0.914 -2.708 1.00 96.19 96 ALA A C 1
ATOM 724 O O . ALA A 1 96 ? 3.792 0.571 -3.732 1.00 96.19 96 ALA A O 1
ATOM 725 N N . THR A 1 97 ? 5.169 0.063 -2.053 1.00 97.19 97 THR A N 1
ATOM 726 C CA . THR A 1 97 ? 5.426 -1.279 -2.577 1.00 97.19 97 THR A CA 1
ATOM 727 C C . THR A 1 97 ? 4.266 -2.235 -2.329 1.00 97.19 97 THR A C 1
ATOM 729 O O . THR A 1 97 ? 3.558 -2.116 -1.341 1.00 97.19 97 THR A O 1
ATOM 732 N N . GLY A 1 98 ? 4.093 -3.225 -3.198 1.00 96.81 98 GLY A N 1
ATOM 733 C CA . GLY A 1 98 ? 3.114 -4.295 -3.025 1.00 96.81 98 GLY A CA 1
ATOM 734 C C . GLY A 1 98 ? 3.440 -5.480 -3.926 1.00 96.81 98 GLY A C 1
ATOM 735 O O . GLY A 1 98 ? 4.124 -5.315 -4.931 1.00 96.81 98 GLY A O 1
ATOM 736 N N . ILE A 1 99 ? 2.949 -6.673 -3.595 1.00 97.06 99 ILE A N 1
ATOM 737 C CA . ILE A 1 99 ? 3.076 -7.849 -4.463 1.00 97.06 99 ILE A CA 1
ATOM 738 C C . ILE A 1 99 ? 1.726 -8.135 -5.111 1.00 97.06 99 ILE A C 1
ATOM 740 O O . ILE A 1 99 ? 0.698 -8.188 -4.438 1.00 97.06 99 ILE A O 1
ATOM 744 N N . SER A 1 100 ? 1.739 -8.305 -6.428 1.00 96.38 100 SER A N 1
ATOM 745 C CA . SER A 1 100 ? 0.539 -8.591 -7.207 1.00 96.38 100 SER A CA 1
ATOM 746 C C . SER A 1 100 ? 0.038 -10.017 -6.940 1.00 96.38 100 SER A C 1
ATOM 748 O O . SER A 1 100 ? 0.826 -10.960 -7.041 1.00 96.38 100 SER A O 1
ATOM 750 N N . PRO A 1 101 ? -1.269 -10.221 -6.680 1.00 93.31 101 PRO A N 1
ATOM 751 C CA . PRO A 1 101 ? -1.860 -11.557 -6.554 1.00 93.31 101 PRO A CA 1
ATOM 752 C C . PRO A 1 101 ? -1.935 -12.332 -7.876 1.00 93.31 101 PRO A C 1
ATOM 754 O O . PRO A 1 101 ? -2.306 -13.504 -7.872 1.00 93.31 101 PRO A O 1
ATOM 757 N N . ILE A 1 102 ? -1.676 -11.681 -9.015 1.00 94.75 102 ILE A N 1
ATOM 758 C CA . ILE A 1 102 ? -1.893 -12.273 -10.342 1.00 94.75 102 ILE A CA 1
ATOM 759 C C . ILE A 1 102 ? -0.617 -12.901 -10.892 1.00 94.75 102 ILE A C 1
ATOM 761 O O . ILE A 1 102 ? -0.656 -14.008 -11.426 1.00 94.75 102 ILE A O 1
ATOM 765 N N . ASP A 1 103 ? 0.508 -12.196 -10.772 1.00 94.81 103 ASP A N 1
ATOM 766 C CA . ASP A 1 103 ? 1.803 -12.626 -11.304 1.00 94.81 103 ASP A CA 1
ATOM 767 C C . ASP A 1 103 ? 2.865 -12.844 -10.216 1.00 94.81 103 ASP A C 1
ATOM 769 O O . ASP A 1 103 ? 3.978 -13.249 -10.543 1.00 94.81 103 ASP A O 1
ATOM 773 N N . ASN A 1 104 ? 2.524 -12.628 -8.938 1.00 95.12 104 ASN A N 1
ATOM 774 C CA . ASN A 1 104 ? 3.406 -12.787 -7.778 1.00 95.12 104 ASN A CA 1
ATOM 775 C C . ASN A 1 104 ? 4.680 -11.923 -7.819 1.00 95.12 104 ASN A C 1
ATOM 777 O O . ASN A 1 104 ? 5.649 -12.216 -7.115 1.00 95.12 104 ASN A O 1
ATOM 781 N N . LYS A 1 105 ? 4.695 -10.857 -8.627 1.00 96.75 105 LYS A N 1
ATOM 782 C CA . LYS A 1 105 ? 5.831 -9.930 -8.718 1.00 96.75 105 LYS A CA 1
ATOM 783 C C . LYS A 1 105 ? 5.636 -8.768 -7.757 1.00 96.75 105 LYS A C 1
ATOM 785 O O . LYS A 1 105 ? 4.506 -8.331 -7.525 1.00 96.75 105 LYS A O 1
ATOM 790 N N . ALA A 1 106 ? 6.735 -8.261 -7.205 1.00 97.62 106 ALA A N 1
ATOM 791 C CA . ALA A 1 106 ? 6.699 -7.034 -6.422 1.00 97.62 106 ALA A CA 1
ATOM 792 C C . ALA A 1 106 ? 6.668 -5.821 -7.351 1.00 97.62 106 ALA A C 1
ATOM 794 O O . ALA A 1 106 ? 7.313 -5.813 -8.397 1.00 97.62 106 ALA A O 1
ATOM 795 N N . TYR A 1 107 ? 5.921 -4.797 -6.956 1.00 98.31 107 TYR A N 1
ATOM 796 C CA . TYR A 1 107 ? 5.833 -3.511 -7.628 1.00 98.31 107 TYR A CA 1
ATOM 797 C C . TYR A 1 107 ? 6.040 -2.381 -6.629 1.00 98.31 107 TYR A C 1
ATOM 799 O O . TYR A 1 107 ? 5.786 -2.543 -5.438 1.00 98.31 107 TYR A O 1
ATOM 807 N N . GLY A 1 108 ? 6.475 -1.227 -7.120 1.00 97.62 108 GLY A N 1
ATOM 808 C CA . GLY A 1 108 ? 6.583 0.008 -6.352 1.00 97.62 108 GLY A CA 1
ATOM 809 C C . GLY A 1 108 ? 6.717 1.221 -7.265 1.00 97.62 108 GLY A C 1
ATOM 810 O O . GLY A 1 108 ? 7.043 1.100 -8.450 1.00 97.62 108 GLY A O 1
ATOM 811 N N . ILE A 1 109 ? 6.455 2.406 -6.722 1.00 97.50 109 ILE A N 1
ATOM 812 C CA . ILE A 1 109 ? 6.623 3.659 -7.455 1.00 97.50 109 ILE A CA 1
ATOM 813 C C . ILE A 1 109 ? 8.061 4.138 -7.302 1.00 97.50 109 ILE A C 1
ATOM 815 O O . ILE A 1 109 ? 8.518 4.457 -6.205 1.00 97.50 109 ILE A O 1
ATOM 819 N N . VAL A 1 110 ? 8.753 4.210 -8.436 1.00 95.44 110 VAL A N 1
ATOM 820 C CA . VAL A 1 110 ? 10.127 4.675 -8.553 1.00 95.44 110 VAL A CA 1
ATOM 821 C C . VAL A 1 110 ? 10.159 6.171 -8.873 1.00 95.44 110 VAL A C 1
ATOM 823 O O . VAL A 1 110 ? 9.648 6.630 -9.903 1.00 95.44 110 VAL A O 1
ATOM 826 N N . GLY A 1 111 ? 10.782 6.939 -7.982 1.00 93.06 111 GLY A N 1
ATOM 827 C CA . GLY A 1 111 ? 11.086 8.360 -8.147 1.00 93.06 111 GLY A CA 1
ATOM 828 C C . GLY A 1 111 ? 12.532 8.595 -8.594 1.00 93.06 111 GLY A C 1
ATOM 829 O O . GLY A 1 111 ? 13.336 7.670 -8.645 1.00 93.06 111 GLY A O 1
ATOM 830 N N . GLY A 1 112 ? 12.873 9.841 -8.938 1.00 89.31 112 GLY A N 1
ATOM 831 C CA . GLY A 1 112 ? 14.266 10.251 -9.196 1.00 89.31 112 GLY A CA 1
ATOM 832 C C . GLY A 1 112 ? 14.878 9.757 -10.515 1.00 89.31 112 GLY A C 1
ATOM 833 O O . GLY A 1 112 ? 16.029 10.065 -10.815 1.00 89.31 112 GLY A O 1
ATOM 834 N N . VAL A 1 113 ? 14.109 9.039 -11.339 1.00 88.94 113 VAL A N 1
ATOM 835 C CA . VAL A 1 113 ? 14.522 8.559 -12.669 1.00 88.94 113 VAL A CA 1
ATOM 836 C C . VAL A 1 113 ? 14.031 9.469 -13.804 1.00 88.94 113 VAL A C 1
ATOM 838 O O . VAL A 1 113 ? 13.224 10.381 -13.602 1.00 88.94 113 VAL A O 1
ATOM 841 N N . THR A 1 114 ? 14.519 9.232 -15.026 1.00 86.81 114 THR A N 1
ATOM 842 C CA . THR A 1 114 ? 14.011 9.917 -16.231 1.00 86.81 114 THR A CA 1
ATOM 843 C C . THR A 1 114 ? 12.543 9.538 -16.449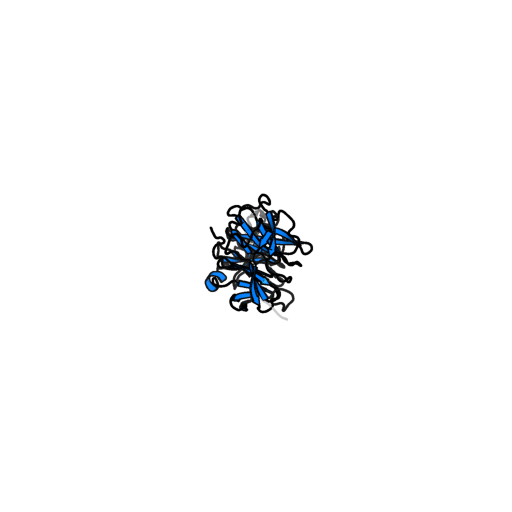 1.00 86.81 114 THR A C 1
ATOM 845 O O . THR A 1 114 ? 12.191 8.386 -16.234 1.00 86.81 114 THR A O 1
ATOM 848 N N . ASN A 1 115 ? 11.689 10.494 -16.830 1.00 84.62 115 ASN A N 1
ATOM 849 C CA . ASN A 1 115 ? 10.226 10.327 -16.937 1.00 84.62 115 ASN A CA 1
ATOM 850 C C . ASN A 1 115 ? 9.522 9.899 -15.627 1.00 84.62 115 ASN A C 1
ATOM 852 O O . ASN A 1 115 ? 8.395 9.415 -15.661 1.00 84.62 115 ASN A O 1
ATOM 856 N N . SER A 1 116 ? 10.162 10.087 -14.466 1.00 86.50 116 SER A N 1
ATOM 857 C CA . SER A 1 116 ? 9.549 9.806 -13.161 1.00 86.50 116 SER A CA 1
ATOM 858 C C . SER A 1 116 ? 8.381 10.751 -12.834 1.00 86.50 116 SER A C 1
ATOM 860 O O . SER A 1 116 ? 8.382 11.907 -13.274 1.00 86.50 116 SER A O 1
ATOM 862 N N . PRO A 1 117 ? 7.400 10.295 -12.027 1.00 96.12 117 PRO A N 1
ATOM 863 C CA . PRO A 1 117 ? 7.341 9.004 -11.324 1.00 96.12 117 PRO A CA 1
ATOM 864 C C . PRO A 1 117 ? 6.834 7.840 -12.194 1.00 96.12 117 PRO A C 1
ATOM 866 O O . PRO A 1 117 ? 5.917 8.002 -12.999 1.00 96.12 117 PRO A O 1
ATOM 869 N N . LEU A 1 118 ? 7.418 6.653 -11.991 1.00 97.81 118 LEU A N 1
ATOM 870 C CA . LEU A 1 118 ? 7.086 5.429 -12.730 1.00 97.81 118 LEU A CA 1
ATOM 871 C C . LEU A 1 118 ? 6.658 4.313 -11.773 1.00 97.81 118 LEU A C 1
ATOM 873 O O . LEU A 1 118 ? 7.323 4.087 -10.770 1.00 97.81 118 LEU A O 1
ATOM 877 N N . LEU A 1 119 ? 5.607 3.566 -12.103 1.00 98.50 119 LEU A N 1
ATOM 878 C CA . LEU A 1 119 ? 5.377 2.247 -11.517 1.00 98.50 119 LEU A CA 1
ATOM 879 C C . LEU A 1 119 ? 6.376 1.267 -12.137 1.00 98.50 119 LEU A C 1
ATOM 881 O O . LEU A 1 119 ? 6.472 1.167 -13.366 1.00 98.50 119 LEU A O 1
ATOM 885 N N . ALA A 1 120 ? 7.098 0.542 -11.292 1.00 97.56 120 ALA A N 1
ATOM 886 C CA . ALA A 1 120 ? 8.015 -0.509 -11.700 1.00 97.56 120 ALA A CA 1
ATOM 887 C C . ALA A 1 120 ? 7.684 -1.816 -10.984 1.00 97.56 120 ALA A C 1
ATOM 889 O O . ALA A 1 120 ? 7.208 -1.788 -9.850 1.00 97.56 120 ALA A O 1
ATOM 890 N N . ARG A 1 121 ? 7.973 -2.943 -11.632 1.00 97.62 121 ARG A N 1
ATOM 891 C CA . ARG A 1 121 ? 8.092 -4.247 -10.973 1.00 97.62 121 ARG A CA 1
ATOM 892 C C . ARG A 1 121 ? 9.551 -4.584 -10.729 1.00 97.62 121 ARG A C 1
ATOM 894 O O . ARG A 1 121 ? 10.408 -4.133 -11.489 1.00 97.62 121 ARG A O 1
ATOM 901 N N . PHE A 1 122 ? 9.826 -5.342 -9.680 1.00 95.81 122 PHE A N 1
ATOM 902 C CA . PHE A 1 122 ? 11.183 -5.682 -9.278 1.00 95.81 122 PHE A CA 1
ATOM 903 C C . PHE A 1 122 ? 11.264 -7.047 -8.593 1.00 95.81 122 PHE A C 1
ATOM 905 O O . PHE A 1 122 ? 10.281 -7.544 -8.037 1.00 95.81 122 PHE A O 1
ATOM 912 N N . ASP A 1 123 ? 12.461 -7.619 -8.611 1.00 93.44 123 ASP A N 1
ATOM 913 C CA . ASP A 1 123 ? 12.852 -8.768 -7.799 1.00 93.44 123 ASP A CA 1
ATOM 914 C C . ASP A 1 123 ? 14.224 -8.518 -7.143 1.00 93.44 123 ASP A C 1
ATOM 916 O O . ASP A 1 123 ? 14.569 -7.377 -6.817 1.00 93.44 123 ASP A O 1
ATOM 920 N N . ASN A 1 124 ? 14.992 -9.576 -6.870 1.00 88.69 124 ASN A N 1
ATOM 921 C CA . ASN A 1 124 ? 16.301 -9.447 -6.244 1.00 88.69 124 ASN A CA 1
ATOM 922 C C . ASN A 1 124 ? 17.381 -8.851 -7.162 1.00 88.69 124 ASN A C 1
ATOM 924 O O . ASN A 1 124 ? 18.351 -8.303 -6.632 1.00 88.69 124 ASN A O 1
ATOM 928 N N . ASP A 1 125 ? 17.220 -8.940 -8.484 1.00 86.19 125 ASP A N 1
ATOM 929 C CA . ASP A 1 125 ? 18.254 -8.588 -9.463 1.00 86.19 125 ASP A CA 1
ATOM 930 C C . ASP A 1 125 ? 17.778 -7.566 -10.511 1.00 86.19 125 ASP A C 1
ATOM 932 O O . ASP A 1 125 ? 18.588 -6.774 -10.998 1.00 86.19 125 ASP A O 1
ATOM 936 N N . GLU A 1 126 ? 16.486 -7.546 -10.840 1.00 90.62 126 GLU A N 1
ATOM 937 C CA . GLU A 1 126 ? 15.937 -6.810 -11.979 1.00 90.62 126 GLU A CA 1
ATOM 938 C C . GLU A 1 126 ? 14.873 -5.778 -11.571 1.00 90.62 126 GLU A C 1
ATOM 940 O O . GLU A 1 126 ? 14.134 -5.938 -10.595 1.00 90.62 126 GLU A O 1
ATOM 945 N N . VAL A 1 127 ? 14.772 -4.705 -12.366 1.00 92.88 127 VAL A N 1
ATOM 946 C CA . VAL A 1 127 ? 13.727 -3.674 -12.265 1.00 92.88 127 VAL A CA 1
ATOM 947 C C . VAL A 1 127 ? 13.200 -3.350 -13.661 1.00 92.88 127 VAL A C 1
ATOM 949 O O . VAL A 1 127 ? 13.964 -3.020 -14.570 1.00 92.88 127 VAL A O 1
ATOM 952 N N . GLU A 1 128 ? 11.879 -3.367 -13.820 1.00 95.19 128 GLU A N 1
ATOM 953 C CA . GLU A 1 128 ? 11.197 -3.037 -15.071 1.00 95.19 128 GLU A CA 1
ATOM 954 C C . GLU A 1 128 ? 10.117 -1.977 -14.870 1.00 95.19 128 GLU A C 1
ATOM 956 O O . GLU A 1 128 ? 9.217 -2.134 -14.050 1.00 95.19 128 GLU A O 1
ATOM 961 N N . TYR A 1 129 ? 10.149 -0.926 -15.686 1.00 97.00 129 TYR A N 1
ATOM 962 C CA . TYR A 1 129 ? 9.162 0.153 -15.680 1.00 97.00 129 TYR A CA 1
ATOM 963 C C . TYR A 1 129 ? 7.951 -0.211 -16.538 1.00 97.00 129 TYR A C 1
ATOM 965 O O . TYR A 1 129 ? 8.113 -0.570 -17.706 1.00 97.00 129 TYR A O 1
ATOM 973 N N . VAL A 1 130 ? 6.746 -0.091 -15.977 1.00 97.81 130 VAL A N 1
ATOM 974 C CA . VAL A 1 130 ? 5.495 -0.539 -16.620 1.00 97.81 130 VAL A CA 1
ATOM 975 C C . VAL A 1 130 ? 4.510 0.602 -16.895 1.00 97.81 130 VAL A C 1
ATOM 977 O O . VAL A 1 130 ? 3.769 0.542 -17.878 1.00 97.81 130 VAL A O 1
ATOM 980 N N . ALA A 1 131 ? 4.513 1.667 -16.082 1.00 98.19 131 ALA A N 1
ATOM 981 C CA . ALA A 1 131 ? 3.615 2.808 -16.273 1.00 98.19 131 ALA A CA 1
ATOM 982 C C . ALA A 1 131 ? 4.176 4.139 -15.746 1.00 98.19 131 ALA A C 1
ATOM 984 O O . ALA A 1 131 ? 4.859 4.164 -14.727 1.00 98.19 131 ALA A O 1
ATOM 985 N N . GLU A 1 132 ? 3.822 5.251 -16.390 1.00 98.00 132 GLU A N 1
ATOM 986 C CA . GLU A 1 132 ? 3.964 6.612 -15.856 1.00 98.00 132 GLU A CA 1
ATOM 987 C C . GLU A 1 132 ? 2.774 6.916 -14.941 1.00 98.00 132 GLU A C 1
ATOM 989 O O . GLU A 1 132 ? 1.628 6.818 -15.378 1.00 98.00 132 GLU A O 1
ATOM 994 N N . VAL A 1 133 ? 3.015 7.310 -13.690 1.00 98.00 133 VAL A N 1
ATOM 995 C CA . VAL A 1 133 ? 1.951 7.568 -12.697 1.00 98.00 133 VAL A CA 1
ATOM 996 C C . VAL A 1 133 ? 1.845 9.052 -12.345 1.00 98.00 133 VAL A C 1
ATOM 998 O O . VAL A 1 133 ? 2.710 9.854 -12.696 1.00 98.00 133 VAL A O 1
ATOM 1001 N N . SER A 1 134 ? 0.759 9.456 -11.679 1.00 95.19 134 SER A N 1
ATOM 1002 C CA . SER A 1 134 ? 0.475 10.879 -11.432 1.00 95.19 134 SER A CA 1
ATOM 1003 C C . SER A 1 134 ? 1.362 11.531 -10.371 1.00 95.19 134 SER A C 1
ATOM 1005 O O . SER A 1 134 ? 1.522 12.750 -10.378 1.00 95.19 134 SER A O 1
ATOM 1007 N N . ASN A 1 135 ? 1.909 10.755 -9.433 1.00 94.44 135 ASN A N 1
ATOM 1008 C CA . ASN A 1 135 ? 2.701 11.273 -8.319 1.00 94.44 135 ASN A CA 1
ATOM 1009 C C . ASN A 1 135 ? 3.662 10.214 -7.761 1.00 94.44 135 ASN A C 1
ATOM 1011 O O . ASN A 1 135 ? 3.414 9.015 -7.860 1.00 94.44 135 ASN A O 1
ATOM 1015 N N . ALA A 1 136 ? 4.756 10.678 -7.150 1.00 92.31 136 ALA A N 1
ATOM 1016 C CA . ALA A 1 136 ? 5.690 9.838 -6.405 1.00 92.31 136 ALA A CA 1
ATOM 1017 C C . ALA A 1 136 ? 5.061 9.471 -5.050 1.00 92.31 136 ALA A C 1
ATOM 1019 O O . ALA A 1 136 ? 5.294 10.142 -4.045 1.00 92.31 136 ALA A O 1
ATOM 1020 N N . ALA A 1 137 ? 4.169 8.483 -5.061 1.00 93.12 137 ALA A N 1
ATOM 1021 C CA . ALA A 1 137 ? 3.438 8.053 -3.876 1.00 93.12 137 ALA A CA 1
ATOM 1022 C C . ALA A 1 137 ? 4.365 7.444 -2.826 1.00 93.12 137 ALA A C 1
ATOM 1024 O O . ALA A 1 137 ? 5.356 6.806 -3.166 1.00 93.12 137 ALA A O 1
ATOM 1025 N N . THR A 1 138 ? 3.999 7.608 -1.556 1.00 90.81 138 THR A N 1
ATOM 1026 C CA . THR A 1 138 ? 4.700 7.002 -0.413 1.00 90.81 138 THR A CA 1
ATOM 1027 C C . THR A 1 138 ? 3.921 5.857 0.228 1.00 90.81 138 THR A C 1
ATOM 1029 O O . THR A 1 138 ? 4.284 5.432 1.311 1.00 90.81 138 THR A O 1
ATOM 1032 N N . GLN A 1 139 ? 2.812 5.445 -0.387 1.00 92.62 139 GLN A N 1
ATOM 1033 C CA . GLN A 1 139 ? 1.953 4.377 0.099 1.00 92.62 139 GLN A CA 1
ATOM 1034 C C . GLN A 1 139 ? 1.182 3.758 -1.065 1.00 92.62 139 GLN A C 1
ATOM 1036 O O . GLN A 1 139 ? 0.679 4.479 -1.942 1.00 92.62 139 GLN A O 1
ATOM 1041 N N . GLY A 1 140 ? 1.066 2.436 -1.057 1.00 95.50 140 GLY A N 1
ATOM 1042 C CA . GLY A 1 140 ? 0.402 1.681 -2.109 1.00 95.50 140 GLY A CA 1
ATOM 1043 C C . GLY A 1 140 ? 0.249 0.214 -1.748 1.00 95.50 140 GLY A C 1
ATOM 1044 O O . GLY A 1 140 ? 0.814 -0.257 -0.775 1.00 95.50 140 GLY A O 1
ATOM 1045 N N . THR A 1 141 ? -0.588 -0.489 -2.497 1.00 96.69 141 THR A N 1
ATOM 1046 C CA . THR A 1 141 ? -0.925 -1.892 -2.249 1.00 96.69 141 THR A CA 1
ATOM 1047 C C . THR A 1 141 ? -1.558 -2.498 -3.500 1.00 96.69 141 THR A C 1
ATOM 1049 O O . THR A 1 141 ? -1.930 -1.771 -4.423 1.00 96.69 141 THR A O 1
ATOM 1052 N N . PHE A 1 142 ? -1.719 -3.816 -3.538 1.00 96.62 142 PHE A N 1
ATOM 1053 C CA . PHE A 1 142 ? -2.529 -4.483 -4.558 1.00 96.62 142 PHE A CA 1
ATOM 1054 C C . PHE A 1 142 ? -3.888 -4.864 -4.001 1.00 96.62 142 PHE A C 1
ATOM 1056 O O . PHE A 1 142 ? -3.987 -5.242 -2.838 1.00 96.62 142 PHE A O 1
ATOM 1063 N N . ASP A 1 143 ? -4.925 -4.804 -4.831 1.00 94.44 143 ASP A N 1
ATOM 1064 C CA . ASP A 1 143 ? -6.219 -5.400 -4.512 1.00 94.44 143 ASP A CA 1
ATOM 1065 C C . ASP A 1 143 ? -6.346 -6.850 -5.008 1.00 94.44 143 ASP A C 1
ATOM 1067 O O . ASP A 1 143 ? -5.477 -7.383 -5.695 1.00 94.44 143 ASP A O 1
ATOM 1071 N N . ALA A 1 144 ? -7.484 -7.471 -4.689 1.00 90.94 144 ALA A N 1
ATOM 1072 C CA . ALA A 1 144 ? -7.862 -8.829 -5.085 1.00 90.94 144 ALA A CA 1
ATOM 1073 C C . ALA A 1 144 ? -7.801 -9.125 -6.585 1.00 90.94 144 ALA A C 1
ATOM 1075 O O . ALA A 1 144 ? -7.647 -10.278 -6.988 1.00 90.94 144 ALA A O 1
ATOM 1076 N N . HIS A 1 145 ? -8.013 -8.102 -7.405 1.00 92.00 145 HIS A N 1
ATOM 1077 C CA . HIS A 1 145 ? -8.144 -8.222 -8.848 1.00 92.00 145 HIS A CA 1
ATOM 1078 C C . HIS A 1 145 ? -6.800 -8.040 -9.553 1.00 92.00 145 HIS A C 1
ATOM 1080 O O . HIS A 1 145 ? -6.725 -8.214 -10.770 1.00 92.00 145 HIS A O 1
ATOM 1086 N N . GLY A 1 146 ? -5.743 -7.731 -8.795 1.00 94.31 146 GLY A N 1
ATOM 1087 C CA . GLY A 1 146 ? -4.438 -7.386 -9.332 1.00 94.31 146 GLY A CA 1
ATOM 1088 C C . GLY A 1 146 ? -4.317 -5.922 -9.717 1.00 94.31 146 GLY A C 1
ATOM 1089 O O . GLY A 1 146 ? -3.377 -5.583 -10.425 1.00 94.31 146 GLY A O 1
ATOM 1090 N N . ASP A 1 147 ? -5.228 -5.054 -9.281 1.00 96.31 147 ASP A N 1
ATOM 1091 C CA . ASP A 1 147 ? -5.098 -3.623 -9.510 1.00 96.31 147 ASP A CA 1
ATOM 1092 C C . ASP A 1 147 ? -4.140 -3.020 -8.476 1.00 96.31 147 ASP A C 1
ATOM 1094 O O . ASP A 1 147 ? -4.244 -3.277 -7.274 1.00 96.31 147 ASP A O 1
ATOM 1098 N N . TYR A 1 148 ? -3.202 -2.197 -8.945 1.00 97.94 148 TYR A N 1
ATOM 1099 C CA . TYR A 1 148 ? -2.261 -1.499 -8.076 1.00 97.94 148 TYR A CA 1
ATOM 1100 C C . TYR A 1 148 ? -2.863 -0.170 -7.627 1.00 97.94 148 TYR A C 1
ATOM 1102 O O . TYR A 1 148 ? -3.185 0.697 -8.447 1.00 97.94 148 TYR A O 1
ATOM 1110 N N . LEU A 1 149 ? -3.010 -0.007 -6.319 1.00 97.88 149 LEU A N 1
ATOM 1111 C CA . LEU A 1 149 ? -3.563 1.174 -5.679 1.00 97.88 149 LEU A CA 1
ATOM 1112 C C . LEU A 1 149 ? -2.444 1.984 -5.040 1.00 97.88 149 LEU A C 1
ATOM 1114 O O . LEU A 1 149 ? -1.591 1.438 -4.350 1.00 97.88 149 LEU A O 1
ATOM 1118 N N . TYR A 1 150 ? -2.472 3.298 -5.216 1.00 97.81 150 TYR A N 1
ATOM 1119 C CA . TYR A 1 150 ? -1.507 4.204 -4.599 1.00 97.81 150 TYR A CA 1
ATOM 1120 C C . TYR A 1 150 ? -2.175 5.516 -4.231 1.00 97.81 150 TYR A C 1
ATOM 1122 O O . TYR A 1 150 ? -3.190 5.897 -4.817 1.00 97.81 150 TYR A O 1
ATOM 1130 N N . SER A 1 151 ? -1.621 6.224 -3.255 1.00 95.75 151 SER A N 1
ATOM 1131 C CA . SER A 1 151 ? -2.211 7.480 -2.804 1.00 95.75 151 SER A CA 1
ATOM 1132 C C . SER A 1 151 ? -1.322 8.689 -3.026 1.00 95.75 151 SER A C 1
ATOM 1134 O O . SER A 1 151 ? -0.099 8.612 -3.122 1.00 95.75 151 SER A O 1
ATOM 1136 N N . ASP A 1 152 ? -1.981 9.838 -3.077 1.00 93.19 152 ASP A N 1
ATOM 1137 C CA . ASP A 1 152 ? -1.340 11.144 -3.095 1.00 93.19 152 ASP A CA 1
ATOM 1138 C C . ASP A 1 152 ? -1.511 11.844 -1.754 1.00 93.19 152 ASP A C 1
ATOM 1140 O O . ASP A 1 152 ? -2.535 11.687 -1.077 1.00 93.19 152 ASP A O 1
ATOM 1144 N N . THR A 1 153 ? -0.497 12.620 -1.392 1.00 91.62 153 THR A N 1
ATOM 1145 C CA . THR A 1 153 ? -0.408 13.322 -0.119 1.00 91.62 153 THR A CA 1
ATOM 1146 C C . THR A 1 153 ? -0.109 14.789 -0.380 1.00 91.62 153 THR A C 1
ATOM 1148 O O . THR A 1 153 ? 0.968 15.150 -0.849 1.00 91.62 153 THR A O 1
ATOM 1151 N N . SER A 1 154 ? -1.038 15.661 0.005 1.00 89.19 154 SER A N 1
ATOM 1152 C CA . SER A 1 154 ? -0.902 17.108 -0.132 1.00 89.19 154 SER A CA 1
ATOM 1153 C C . SER A 1 154 ? -1.112 17.803 1.209 1.00 89.19 154 SER A C 1
ATOM 1155 O O . SER A 1 154 ? -2.035 17.493 1.966 1.00 89.19 154 SER A O 1
ATOM 1157 N N . GLY A 1 155 ? -0.209 18.727 1.550 1.00 86.75 155 GLY A N 1
ATOM 1158 C CA . GLY A 1 155 ? -0.262 19.466 2.817 1.00 86.75 155 GLY A CA 1
ATOM 1159 C C . GLY A 1 155 ? -0.236 18.571 4.063 1.00 86.75 155 GLY A C 1
ATOM 1160 O O . GLY A 1 155 ? -0.837 18.925 5.075 1.00 86.75 155 GLY A O 1
ATOM 1161 N N . GLY A 1 156 ? 0.403 17.398 3.980 1.00 86.56 156 GLY A N 1
ATOM 1162 C CA . GLY A 1 156 ? 0.454 16.421 5.072 1.00 86.56 156 GLY A CA 1
ATOM 1163 C C . GLY A 1 156 ? -0.844 15.635 5.288 1.00 86.56 156 GLY A C 1
ATOM 1164 O O . GLY A 1 156 ? -1.018 15.059 6.356 1.00 86.56 156 GLY A O 1
ATOM 1165 N N . ASN A 1 157 ? -1.752 15.615 4.310 1.00 91.94 157 ASN A N 1
ATOM 1166 C CA . ASN A 1 157 ? -2.965 14.800 4.333 1.00 91.94 157 ASN A CA 1
ATOM 1167 C C . ASN A 1 157 ? -3.015 13.915 3.096 1.00 91.94 157 ASN A C 1
ATOM 1169 O O . ASN A 1 157 ? -2.640 14.364 2.015 1.00 91.94 157 ASN A O 1
ATOM 1173 N N . THR A 1 158 ? -3.541 12.702 3.226 1.00 94.31 158 THR A N 1
ATOM 1174 C CA . THR A 1 158 ? -3.834 11.886 2.046 1.00 94.31 158 THR A CA 1
ATOM 1175 C C . THR A 1 158 ? -5.045 12.480 1.329 1.00 94.31 158 THR A C 1
ATOM 1177 O O . THR A 1 158 ? -6.110 12.659 1.926 1.00 94.31 158 THR A O 1
ATOM 1180 N N . THR A 1 159 ? -4.874 12.825 0.057 1.00 93.00 159 THR A N 1
ATOM 1181 C CA . THR A 1 159 ? -5.867 13.545 -0.758 1.00 93.00 159 THR A CA 1
ATOM 1182 C C . THR A 1 159 ? -6.357 12.749 -1.958 1.00 93.00 159 THR A C 1
ATOM 1184 O O . THR A 1 159 ? -7.429 13.048 -2.487 1.00 93.00 159 THR A O 1
ATOM 1187 N N . GLY A 1 160 ? -5.604 11.732 -2.376 1.00 94.12 160 GLY A N 1
ATOM 1188 C CA . GLY A 1 160 ? -5.954 10.876 -3.503 1.00 94.12 160 GLY A CA 1
ATOM 1189 C C . GLY A 1 160 ? -5.798 9.399 -3.184 1.00 94.12 160 GLY A C 1
ATOM 1190 O O . GLY A 1 160 ? -4.910 9.018 -2.426 1.00 94.12 160 GLY A O 1
ATOM 1191 N N . LEU A 1 161 ? -6.651 8.576 -3.784 1.00 96.50 161 LEU A N 1
ATOM 1192 C CA . LEU A 1 161 ? -6.426 7.147 -3.985 1.00 96.50 161 LEU A CA 1
ATOM 1193 C C . LEU A 1 161 ? -6.619 6.897 -5.475 1.00 96.50 161 LEU A C 1
ATOM 1195 O O . LEU A 1 161 ? -7.676 7.206 -6.023 1.00 96.50 161 LEU A O 1
ATOM 1199 N N . TYR A 1 162 ? -5.584 6.392 -6.117 1.00 97.06 162 TYR A N 1
ATOM 1200 C CA . TYR A 1 162 ? -5.500 6.182 -7.549 1.00 97.06 162 TYR A CA 1
ATOM 1201 C C . TYR A 1 162 ? -5.231 4.718 -7.833 1.00 97.06 162 TYR A C 1
ATOM 1203 O O . TYR A 1 162 ? -4.866 3.948 -6.944 1.00 97.06 162 TYR A O 1
ATOM 1211 N N . ARG A 1 163 ? -5.429 4.352 -9.093 1.00 96.31 163 ARG A N 1
ATOM 1212 C CA . ARG A 1 163 ? -5.351 2.979 -9.545 1.00 96.31 163 ARG A CA 1
ATOM 1213 C C . ARG A 1 163 ? -4.615 2.885 -10.869 1.00 96.31 163 ARG A C 1
ATOM 1215 O O . ARG A 1 163 ? -4.895 3.666 -11.775 1.00 96.31 163 ARG A O 1
ATOM 1222 N N . VAL A 1 164 ? -3.738 1.895 -10.972 1.00 97.81 164 VAL A N 1
ATOM 1223 C CA . VAL A 1 164 ? -3.298 1.320 -12.243 1.00 97.81 164 VAL A CA 1
ATOM 1224 C C . VAL A 1 164 ? -3.974 -0.039 -12.366 1.00 97.81 164 VAL A C 1
ATOM 1226 O O . VAL A 1 164 ? -3.724 -0.930 -11.556 1.00 97.81 164 VAL A O 1
ATOM 1229 N N . GLU A 1 165 ? -4.874 -0.177 -13.337 1.00 96.44 165 GLU A N 1
ATOM 1230 C CA . GLU A 1 165 ? -5.585 -1.436 -13.569 1.00 96.44 165 GLU A CA 1
ATOM 1231 C C . GLU A 1 165 ? -4.638 -2.451 -14.208 1.00 96.44 165 GLU A C 1
ATOM 1233 O O . GLU A 1 165 ? -3.981 -2.135 -15.203 1.00 96.44 165 GLU A O 1
ATOM 1238 N N . ARG A 1 166 ? -4.574 -3.659 -13.636 1.00 96.19 166 ARG A N 1
ATOM 1239 C CA . ARG A 1 166 ? -3.824 -4.806 -14.179 1.00 96.19 166 ARG A CA 1
ATOM 1240 C C . ARG A 1 166 ? -2.425 -4.460 -14.733 1.00 96.19 166 ARG A C 1
ATOM 1242 O O . ARG A 1 166 ? -2.156 -4.692 -15.918 1.00 96.19 166 ARG A O 1
ATOM 1249 N N . PRO A 1 167 ? -1.505 -3.918 -13.905 1.00 97.69 167 PRO A N 1
ATOM 1250 C CA . PRO A 1 167 ? -0.146 -3.604 -14.336 1.00 97.69 167 PRO A CA 1
ATOM 1251 C C . PRO A 1 167 ? 0.647 -4.841 -14.785 1.00 97.69 167 PRO A C 1
ATOM 1253 O O . PRO A 1 167 ? 1.610 -4.693 -15.531 1.00 97.69 167 PRO A O 1
ATOM 1256 N N . ASP A 1 168 ? 0.224 -6.053 -14.412 1.00 96.56 168 ASP A N 1
ATOM 1257 C CA . ASP A 1 168 ? 0.786 -7.322 -14.894 1.00 96.56 168 ASP A CA 1
ATOM 1258 C C . ASP A 1 168 ? 0.633 -7.512 -16.414 1.00 96.56 168 ASP A C 1
ATOM 1260 O O . ASP A 1 168 ? 1.455 -8.175 -17.050 1.00 96.56 168 ASP A O 1
ATOM 1264 N N . LEU A 1 169 ? -0.391 -6.893 -17.013 1.00 97.00 169 LEU A N 1
ATOM 1265 C CA . LEU A 1 169 ? -0.640 -6.924 -18.455 1.00 97.00 169 LEU A CA 1
ATOM 1266 C C . LEU A 1 169 ? 0.157 -5.862 -19.225 1.00 97.00 169 LEU A C 1
ATOM 1268 O O . LEU A 1 169 ? 0.137 -5.861 -20.459 1.00 97.00 169 LEU A O 1
ATOM 1272 N N . LEU A 1 170 ? 0.829 -4.943 -18.528 1.00 97.38 170 LEU A N 1
ATOM 1273 C CA . LEU A 1 170 ? 1.624 -3.893 -19.152 1.00 97.38 170 LEU A CA 1
ATOM 1274 C C . LEU A 1 170 ? 3.015 -4.416 -19.526 1.00 97.38 170 LEU A C 1
ATOM 1276 O O . LEU A 1 170 ? 3.648 -5.186 -18.801 1.00 97.38 170 LEU A O 1
ATOM 1280 N N . THR A 1 171 ? 3.515 -3.963 -20.674 1.00 95.94 171 THR A N 1
ATOM 1281 C CA . THR A 1 171 ? 4.886 -4.254 -21.101 1.00 95.94 171 THR A CA 1
ATOM 1282 C C . THR A 1 171 ? 5.879 -3.573 -20.163 1.00 95.94 171 THR A C 1
ATOM 1284 O O . THR A 1 171 ? 5.819 -2.358 -19.978 1.00 95.94 171 THR A O 1
ATOM 1287 N N . GLY A 1 172 ? 6.809 -4.353 -19.609 1.00 95.31 172 GLY A N 1
ATOM 1288 C CA . GLY A 1 172 ? 7.927 -3.851 -18.816 1.00 95.31 172 GLY A CA 1
ATOM 1289 C C . GLY A 1 172 ? 9.123 -3.450 -19.680 1.00 95.31 172 GLY A C 1
ATOM 1290 O O . GLY A 1 172 ? 9.456 -4.117 -20.666 1.00 95.31 172 GLY A O 1
ATOM 1291 N N . TYR A 1 173 ? 9.787 -2.362 -19.294 1.00 95.06 173 TYR A N 1
ATOM 1292 C CA . TYR A 1 173 ? 10.972 -1.836 -19.969 1.00 95.06 173 TYR A CA 1
ATOM 1293 C C . TYR A 1 173 ? 12.120 -1.639 -18.981 1.00 95.06 173 TYR A C 1
ATOM 1295 O O . TYR A 1 173 ? 11.922 -1.128 -17.886 1.00 95.06 173 TYR A O 1
ATOM 1303 N N . THR A 1 174 ? 13.345 -1.955 -19.394 1.00 92.31 174 THR A N 1
ATOM 1304 C CA . THR A 1 174 ? 14.557 -1.744 -18.577 1.00 92.31 174 THR A CA 1
ATOM 1305 C C . THR A 1 174 ? 14.988 -0.278 -18.509 1.00 92.31 174 THR A C 1
ATOM 1307 O O . THR A 1 174 ? 15.689 0.134 -17.590 1.00 92.31 174 THR A O 1
ATOM 1310 N N . SER A 1 175 ? 14.587 0.542 -19.487 1.00 93.12 175 SER A N 1
ATOM 1311 C CA . SER A 1 175 ? 14.905 1.972 -19.518 1.00 93.12 175 SER A CA 1
ATOM 1312 C C . SER A 1 175 ? 13.720 2.810 -19.059 1.00 93.12 175 SER A C 1
ATOM 1314 O O . SER A 1 175 ? 12.683 2.824 -19.719 1.00 93.12 175 SER A O 1
ATOM 1316 N N . SER A 1 176 ? 13.919 3.602 -18.004 1.00 93.94 176 SER A N 1
ATOM 1317 C CA . SER A 1 176 ? 12.943 4.594 -17.523 1.00 93.94 176 SER A CA 1
ATOM 1318 C C . SER A 1 176 ? 12.643 5.691 -18.550 1.00 93.94 176 SER A C 1
ATOM 1320 O O . SER A 1 176 ? 11.594 6.320 -18.511 1.00 93.94 176 SER A O 1
ATOM 1322 N N . SER A 1 177 ? 13.538 5.896 -19.520 1.00 94.62 177 SER A N 1
ATOM 1323 C CA . SER A 1 177 ? 13.356 6.874 -20.598 1.00 94.62 177 SER A CA 1
ATOM 1324 C C . SER A 1 177 ? 12.555 6.355 -21.800 1.00 94.62 177 SER A C 1
ATOM 1326 O O . SER A 1 177 ? 12.374 7.090 -22.774 1.00 94.62 177 SER A O 1
ATOM 1328 N N . ASN A 1 178 ? 12.099 5.096 -21.777 1.00 95.06 178 ASN A N 1
ATOM 1329 C CA . ASN A 1 178 ? 11.392 4.507 -22.910 1.00 95.06 178 ASN A CA 1
ATOM 1330 C C . ASN A 1 178 ? 10.035 5.197 -23.120 1.00 95.06 178 ASN A C 1
ATOM 1332 O O . ASN A 1 178 ? 9.157 5.149 -22.266 1.00 95.06 178 ASN A O 1
ATOM 1336 N N . SER A 1 179 ? 9.838 5.798 -24.293 1.00 94.25 179 SER A N 1
ATOM 1337 C CA . SER A 1 179 ? 8.612 6.530 -24.631 1.00 94.25 179 SER A CA 1
ATOM 1338 C C . SER A 1 179 ? 7.378 5.643 -24.851 1.00 94.25 179 SER A C 1
ATOM 1340 O O . SER A 1 179 ? 6.316 6.159 -25.178 1.00 94.25 179 SER A O 1
ATOM 1342 N N . SER A 1 180 ? 7.528 4.318 -24.771 1.00 95.62 180 SER A N 1
ATOM 1343 C CA . SER A 1 180 ? 6.448 3.335 -24.934 1.00 95.62 180 SER A CA 1
ATOM 1344 C C . SER A 1 180 ? 5.910 2.822 -23.594 1.00 95.62 180 SER A C 1
ATOM 1346 O O . SER A 1 180 ? 5.059 1.930 -23.582 1.00 95.62 180 SER A O 1
ATOM 1348 N N . ILE A 1 181 ? 6.409 3.356 -22.473 1.00 97.31 181 ILE A N 1
ATOM 1349 C CA . ILE A 1 181 ? 5.839 3.113 -21.146 1.00 97.31 181 ILE A CA 1
ATOM 1350 C C . ILE A 1 181 ? 4.387 3.619 -21.135 1.00 97.31 181 ILE A C 1
ATOM 1352 O O . ILE A 1 181 ? 4.074 4.675 -21.685 1.00 97.31 181 ILE A O 1
ATOM 1356 N N . SER A 1 182 ? 3.485 2.840 -20.534 1.00 96.94 182 SER A N 1
ATOM 1357 C CA . SER A 1 182 ? 2.054 3.154 -20.485 1.00 96.94 182 SER A CA 1
ATOM 1358 C C . SER A 1 182 ? 1.801 4.447 -19.703 1.00 96.94 182 SER A C 1
ATOM 1360 O O . SER A 1 182 ? 2.186 4.542 -18.542 1.00 96.94 182 SER A O 1
ATOM 1362 N N . ASN A 1 183 ? 1.130 5.440 -20.293 1.00 96.75 183 ASN A N 1
ATOM 1363 C CA . ASN A 1 183 ? 0.801 6.674 -19.575 1.00 96.75 183 ASN A CA 1
ATOM 1364 C C . ASN A 1 183 ? -0.469 6.495 -18.724 1.00 96.75 183 ASN A C 1
ATOM 1366 O O . ASN A 1 183 ? -1.556 6.289 -19.263 1.00 96.75 183 ASN A O 1
ATOM 1370 N N . GLN A 1 184 ? -0.326 6.606 -17.401 1.00 96.31 184 GLN A N 1
ATOM 1371 C CA . GLN A 1 184 ? -1.396 6.500 -16.398 1.00 96.31 184 GLN A CA 1
ATOM 1372 C C . GLN A 1 184 ? -1.469 7.762 -15.512 1.00 96.31 184 GLN A C 1
ATOM 1374 O O . GLN A 1 184 ? -1.925 7.718 -14.370 1.00 96.31 184 GLN A O 1
ATOM 1379 N N . GLN A 1 185 ? -1.020 8.917 -16.021 1.00 95.19 185 GLN A N 1
ATOM 1380 C CA . GLN A 1 185 ? -0.837 10.141 -15.224 1.00 95.19 185 GLN A CA 1
ATOM 1381 C C . GLN A 1 185 ? -2.123 10.945 -14.977 1.00 95.19 185 GLN A C 1
ATOM 1383 O O . GLN A 1 185 ? -2.100 11.934 -14.248 1.00 95.19 185 GLN A O 1
ATOM 1388 N N . SER A 1 186 ? -3.249 10.541 -15.572 1.00 95.06 186 SER A N 1
ATOM 1389 C CA . SER A 1 186 ? -4.566 11.168 -15.370 1.00 95.06 186 SER A CA 1
ATOM 1390 C C . SER A 1 186 ? -5.561 10.211 -14.690 1.00 95.06 186 SER A C 1
ATOM 1392 O O . SER A 1 186 ? -6.598 9.898 -15.281 1.00 95.06 186 SER A O 1
ATOM 1394 N N . PRO A 1 187 ? -5.262 9.703 -13.477 1.00 95.19 187 PRO A N 1
ATOM 1395 C CA . PRO A 1 187 ? -6.129 8.749 -12.802 1.00 95.19 187 PRO A CA 1
ATOM 1396 C C . PRO A 1 187 ? -7.401 9.411 -12.261 1.00 95.19 187 PRO A C 1
ATOM 1398 O O . PRO A 1 187 ? -7.443 10.604 -11.950 1.00 95.19 187 PRO A O 1
ATOM 1401 N N . THR A 1 188 ? -8.442 8.601 -12.076 1.00 94.62 188 THR A N 1
ATOM 1402 C CA . THR A 1 188 ? -9.632 9.013 -11.322 1.00 94.62 188 THR A CA 1
ATOM 1403 C C . THR A 1 188 ? -9.369 8.860 -9.828 1.00 94.62 188 THR A C 1
ATOM 1405 O O . THR A 1 188 ? -8.942 7.798 -9.380 1.00 94.62 188 THR A O 1
ATOM 1408 N N . ASN A 1 189 ? -9.660 9.901 -9.044 1.00 94.94 189 ASN A N 1
ATOM 1409 C CA . ASN A 1 189 ? -9.577 9.817 -7.589 1.00 94.94 189 ASN A CA 1
ATOM 1410 C C . ASN A 1 189 ? -10.725 8.961 -7.031 1.00 94.94 189 ASN A C 1
ATOM 1412 O O . ASN A 1 189 ? -11.902 9.264 -7.241 1.00 94.94 189 ASN A O 1
ATOM 1416 N N . LEU A 1 190 ? -10.383 7.909 -6.294 1.00 94.62 190 LEU A N 1
ATOM 1417 C CA . LEU A 1 190 ? -11.333 6.989 -5.676 1.00 94.62 190 LEU A CA 1
ATOM 1418 C C . LEU A 1 190 ? -11.825 7.476 -4.304 1.00 94.62 190 LEU A C 1
ATOM 1420 O O . LEU A 1 190 ? -12.799 6.934 -3.786 1.00 94.62 190 LEU A O 1
ATOM 1424 N N . ILE A 1 191 ? -11.199 8.501 -3.714 1.00 90.56 191 ILE A N 1
ATOM 1425 C CA . ILE A 1 191 ? -11.625 9.087 -2.438 1.00 90.56 191 ILE A CA 1
ATOM 1426 C C . ILE A 1 191 ? -12.796 10.049 -2.664 1.00 90.56 191 ILE A C 1
ATOM 1428 O O . ILE A 1 191 ? -12.686 11.018 -3.411 1.00 90.56 191 ILE A O 1
ATOM 1432 N N . SER A 1 192 ? -13.913 9.819 -1.967 1.00 88.44 192 SER A N 1
ATOM 1433 C CA . SER A 1 192 ? -15.127 10.643 -2.071 1.00 88.44 192 SER A CA 1
ATOM 1434 C C . SER A 1 192 ? -15.261 11.730 -0.995 1.00 88.44 192 SER A C 1
ATOM 1436 O O . SER A 1 192 ? -16.136 12.589 -1.100 1.00 88.44 192 SER A O 1
ATOM 1438 N N . ALA A 1 193 ? -14.413 11.719 0.039 1.00 90.81 193 ALA A N 1
ATOM 1439 C CA . ALA A 1 193 ? -14.444 12.681 1.141 1.00 90.81 193 ALA A CA 1
ATOM 1440 C C . ALA A 1 193 ? -13.075 12.817 1.831 1.00 90.81 193 ALA A C 1
ATOM 1442 O O . ALA A 1 193 ? -12.219 11.949 1.716 1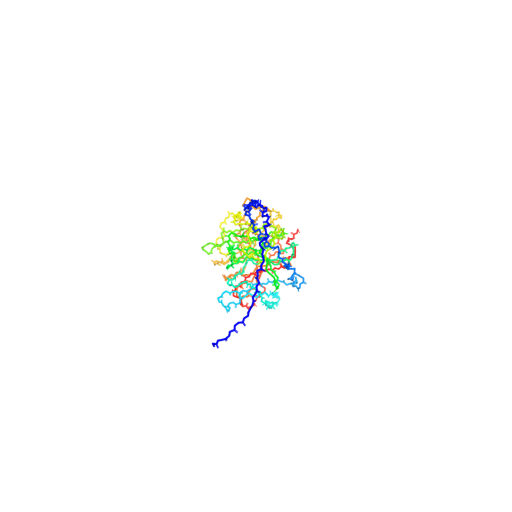.00 90.81 193 ALA A O 1
ATOM 1443 N N . SER A 1 194 ? -12.864 13.895 2.590 1.00 91.25 194 SER A N 1
ATOM 1444 C CA . SER A 1 194 ? -11.626 14.074 3.365 1.00 91.25 194 SER A CA 1
ATOM 1445 C C . SER A 1 194 ? -11.445 12.979 4.422 1.00 91.25 194 SER A C 1
ATOM 1447 O O . SER A 1 194 ? -12.381 12.666 5.158 1.00 91.25 194 SER A O 1
ATOM 1449 N N . ILE A 1 195 ? -10.220 12.458 4.554 1.00 91.88 195 ILE A N 1
ATOM 1450 C CA . ILE A 1 195 ? -9.855 11.488 5.599 1.00 91.88 195 ILE A CA 1
ATOM 1451 C C . ILE A 1 195 ? -9.332 12.152 6.893 1.00 91.88 195 ILE A C 1
ATOM 1453 O O . ILE A 1 195 ? -9.162 11.493 7.925 1.00 91.88 195 ILE A O 1
ATOM 1457 N N . GLY A 1 196 ? -9.082 13.469 6.858 1.00 88.12 196 GLY A N 1
ATOM 1458 C CA . GLY A 1 196 ? -8.680 14.276 8.017 1.00 88.12 196 GLY A CA 1
ATOM 1459 C C . GLY A 1 196 ? -7.310 13.939 8.625 1.00 88.12 196 GLY A C 1
ATOM 1460 O O . GLY A 1 196 ? -7.153 14.063 9.839 1.00 88.12 196 GLY A O 1
ATOM 1461 N N . GLY A 1 197 ? -6.351 13.471 7.822 1.00 91.69 197 GLY A N 1
ATOM 1462 C CA . GLY A 1 197 ? -4.976 13.188 8.246 1.00 91.69 197 GLY A CA 1
ATOM 1463 C C . GLY A 1 197 ? -4.158 12.485 7.161 1.00 91.69 197 GLY A C 1
ATOM 1464 O O . GLY A 1 197 ? -4.646 12.276 6.052 1.00 91.69 197 GLY A O 1
ATOM 1465 N N . ASN A 1 198 ? -2.918 12.108 7.481 1.00 93.75 198 ASN A N 1
ATOM 1466 C CA . ASN A 1 198 ? -2.084 11.276 6.611 1.00 93.75 198 ASN A CA 1
ATOM 1467 C C . ASN A 1 198 ? -2.232 9.800 6.975 1.00 93.75 198 ASN A C 1
ATOM 1469 O O . ASN A 1 198 ? -1.997 9.444 8.130 1.00 93.75 198 ASN A O 1
ATOM 1473 N N . VAL A 1 199 ? -2.543 8.950 6.004 1.00 96.00 199 VAL A N 1
ATOM 1474 C CA . VAL A 1 199 ? -2.408 7.497 6.122 1.00 96.00 199 VAL A CA 1
ATOM 1475 C C . VAL A 1 199 ? -1.083 7.096 5.475 1.00 96.00 199 VAL A C 1
ATOM 1477 O O . VAL A 1 199 ? -0.938 7.291 4.268 1.00 96.00 199 VAL A O 1
ATOM 1480 N N . PRO A 1 200 ? -0.098 6.618 6.257 1.00 94.50 200 PRO A N 1
ATOM 1481 C CA . PRO A 1 200 ? 1.243 6.404 5.734 1.00 94.50 200 PRO A CA 1
ATOM 1482 C C . PRO A 1 200 ? 1.442 5.083 4.993 1.00 94.50 200 PRO A C 1
ATOM 1484 O O . PRO A 1 200 ? 2.464 4.991 4.333 1.00 94.50 200 PRO A O 1
ATOM 1487 N N . ASP A 1 201 ? 0.535 4.109 5.118 1.00 96.38 201 ASP A N 1
ATOM 1488 C CA . ASP A 1 201 ? 0.521 2.891 4.300 1.00 96.38 201 ASP A CA 1
ATOM 1489 C C . ASP A 1 201 ? -0.889 2.258 4.254 1.00 96.38 201 ASP A C 1
ATOM 1491 O O . ASP A 1 201 ? -1.726 2.547 5.122 1.00 96.38 201 ASP A O 1
ATOM 1495 N N . TRP A 1 202 ? -1.159 1.416 3.252 1.00 96.56 202 TRP A N 1
ATOM 1496 C CA . TRP A 1 202 ? -2.460 0.798 2.975 1.00 96.56 202 TRP A CA 1
ATOM 1497 C C . TRP A 1 202 ? -2.380 -0.724 2.852 1.00 96.56 202 TRP A C 1
ATOM 1499 O O . TRP A 1 202 ? -1.485 -1.262 2.216 1.00 96.56 202 TRP A O 1
ATOM 1509 N N . ALA A 1 203 ? -3.402 -1.416 3.350 1.00 96.31 203 ALA A N 1
ATOM 1510 C CA . ALA A 1 203 ? -3.674 -2.804 2.991 1.00 96.31 203 ALA A CA 1
ATOM 1511 C C . ALA A 1 203 ? -5.043 -2.897 2.311 1.00 96.31 203 ALA A C 1
ATOM 1513 O O . ALA A 1 203 ? -6.031 -2.360 2.826 1.00 96.31 203 ALA A O 1
ATOM 1514 N N . ALA A 1 204 ? -5.118 -3.557 1.155 1.00 95.38 204 ALA A N 1
ATOM 1515 C CA . ALA A 1 204 ? -6.393 -3.815 0.498 1.00 95.38 204 ALA A CA 1
ATOM 1516 C C . ALA A 1 204 ? -7.047 -5.092 1.029 1.00 95.38 204 ALA A C 1
ATOM 1518 O O . ALA A 1 204 ? -6.388 -6.106 1.249 1.00 95.38 204 ALA A O 1
ATOM 1519 N N . ILE A 1 205 ? -8.368 -5.049 1.176 1.00 93.62 205 ILE A N 1
ATOM 1520 C CA . ILE A 1 205 ? -9.197 -6.200 1.529 1.00 93.62 205 ILE A CA 1
ATOM 1521 C C . ILE A 1 205 ? -10.445 -6.231 0.658 1.00 93.62 205 ILE A C 1
ATOM 1523 O O . ILE A 1 205 ? -10.936 -5.201 0.189 1.00 93.62 205 ILE A O 1
ATOM 1527 N N . ARG A 1 206 ? -11.017 -7.420 0.513 1.00 92.25 206 ARG A N 1
ATOM 1528 C CA . ARG A 1 206 ? -12.358 -7.616 -0.022 1.00 92.25 206 ARG A CA 1
ATOM 1529 C C . ARG A 1 206 ? -13.188 -8.316 1.045 1.00 92.25 206 ARG A C 1
ATOM 1531 O O . ARG A 1 206 ? -12.833 -9.403 1.462 1.00 92.25 206 ARG A O 1
ATOM 1538 N N . ALA A 1 207 ? -14.239 -7.681 1.549 1.00 90.69 207 ALA A N 1
ATOM 1539 C CA . ALA A 1 207 ? -14.966 -8.184 2.718 1.00 90.69 207 ALA A CA 1
ATOM 1540 C C . ALA A 1 207 ? -16.423 -7.714 2.724 1.00 90.69 207 ALA A C 1
ATOM 1542 O O . ALA A 1 207 ? -16.761 -6.735 2.057 1.00 90.69 207 ALA A O 1
ATOM 1543 N N . ASP A 1 208 ? -17.288 -8.381 3.490 1.00 91.19 208 ASP A N 1
ATOM 1544 C CA . ASP A 1 208 ? -18.598 -7.837 3.860 1.00 91.19 208 ASP A CA 1
ATOM 1545 C C . ASP A 1 208 ? -18.507 -7.128 5.217 1.00 91.19 208 ASP A C 1
ATOM 1547 O O . ASP A 1 208 ? -18.431 -7.762 6.266 1.00 91.19 208 ASP A O 1
ATOM 1551 N N . LEU A 1 209 ? -18.529 -5.793 5.190 1.00 91.00 209 LEU A N 1
ATOM 1552 C CA . LEU A 1 209 ? -18.518 -4.944 6.388 1.00 91.00 209 LEU A CA 1
ATOM 1553 C C . LEU A 1 209 ? -19.926 -4.428 6.755 1.00 91.00 209 LEU A C 1
ATOM 1555 O O . LEU A 1 209 ? -20.081 -3.324 7.279 1.00 91.00 209 LEU A O 1
ATOM 1559 N N . GLY A 1 210 ? -20.970 -5.201 6.424 1.00 87.69 210 GLY A N 1
ATOM 1560 C CA . GLY A 1 210 ? -22.373 -4.927 6.757 1.00 87.69 210 GLY A CA 1
ATOM 1561 C C . GLY A 1 210 ? -23.227 -4.394 5.601 1.00 87.69 210 GLY A C 1
ATOM 1562 O O . GLY A 1 210 ? -24.344 -3.929 5.827 1.00 87.69 210 GLY A O 1
ATOM 1563 N N . SER A 1 211 ? -22.722 -4.430 4.364 1.00 86.50 211 SER A N 1
ATOM 1564 C CA . SER A 1 211 ? -23.447 -3.945 3.173 1.00 86.50 211 SER A CA 1
ATOM 1565 C C . SER A 1 211 ? -23.278 -4.842 1.943 1.00 86.50 211 SER A C 1
ATOM 1567 O O . SER A 1 211 ? -23.501 -4.389 0.817 1.00 86.50 211 SER A O 1
ATOM 1569 N N . GLY A 1 212 ? -22.887 -6.100 2.156 1.00 89.81 212 GLY A N 1
ATOM 1570 C CA . GLY A 1 212 ? -22.439 -7.001 1.106 1.00 89.81 212 GLY A CA 1
ATOM 1571 C C . GLY A 1 212 ? -20.940 -6.863 0.843 1.00 89.81 212 GLY A C 1
ATOM 1572 O O . GLY A 1 212 ? -20.303 -5.878 1.227 1.00 89.81 212 GLY A O 1
ATOM 1573 N N . VAL A 1 213 ? -20.390 -7.860 0.150 1.00 91.25 213 VAL A N 1
ATOM 1574 C CA . VAL A 1 213 ? -18.964 -7.924 -0.186 1.00 91.25 213 VAL A CA 1
ATOM 1575 C C . VAL A 1 213 ? -18.563 -6.763 -1.101 1.00 91.25 213 VAL A C 1
ATOM 1577 O O . VAL A 1 213 ? -19.136 -6.577 -2.179 1.00 91.25 213 VAL A O 1
ATOM 1580 N N . ALA A 1 214 ? -17.542 -6.011 -0.700 1.00 92.94 214 ALA A N 1
ATOM 1581 C CA . ALA A 1 214 ? -16.961 -4.918 -1.475 1.00 92.94 214 ALA A CA 1
ATOM 1582 C C . ALA A 1 214 ? -15.442 -4.831 -1.278 1.00 92.94 214 ALA A C 1
ATOM 1584 O O . ALA A 1 214 ? -14.882 -5.520 -0.425 1.00 92.94 214 ALA A O 1
ATOM 1585 N N . ASN A 1 215 ? -14.784 -3.981 -2.071 1.00 94.19 215 ASN A N 1
ATOM 1586 C CA . ASN A 1 215 ? -13.353 -3.727 -1.942 1.00 94.19 215 ASN A CA 1
ATOM 1587 C C . ASN A 1 215 ? -13.105 -2.526 -1.039 1.00 94.19 215 ASN A C 1
ATOM 1589 O O . ASN A 1 215 ? -13.807 -1.508 -1.118 1.00 94.19 215 ASN A O 1
ATOM 1593 N N . TYR A 1 216 ? -12.079 -2.655 -0.210 1.00 95.62 216 TYR A N 1
ATOM 1594 C CA . TYR A 1 216 ? -11.657 -1.630 0.719 1.00 95.62 216 TYR A CA 1
ATOM 1595 C C . TYR A 1 216 ? -10.139 -1.510 0.738 1.00 95.62 216 TYR A C 1
ATOM 1597 O O . TYR A 1 216 ? -9.431 -2.488 0.519 1.00 95.62 216 TYR A O 1
ATOM 1605 N N . VAL A 1 217 ? -9.636 -0.311 1.017 1.00 96.62 217 VAL A N 1
ATOM 1606 C CA . VAL A 1 217 ? -8.299 -0.150 1.597 1.00 96.62 217 VAL A CA 1
ATOM 1607 C C . VAL A 1 217 ? -8.447 0.296 3.041 1.00 96.62 217 VAL A C 1
ATOM 1609 O O . VAL A 1 217 ? -9.327 1.103 3.367 1.00 96.62 217 VAL A O 1
ATOM 1612 N N . VAL A 1 218 ? -7.601 -0.258 3.901 1.00 97.69 218 VAL A N 1
ATOM 1613 C CA . VAL A 1 218 ? -7.564 0.014 5.334 1.00 97.69 218 VAL A CA 1
ATOM 1614 C C . VAL A 1 218 ? -6.186 0.539 5.696 1.00 97.69 218 VAL A C 1
ATOM 1616 O O . VAL A 1 218 ? -5.169 0.004 5.261 1.00 97.69 218 VAL A O 1
ATOM 1619 N N . GLY A 1 219 ? -6.154 1.604 6.485 1.00 97.75 219 GLY A N 1
ATOM 1620 C CA . GLY A 1 219 ? -4.912 2.186 6.969 1.00 97.75 219 GLY A CA 1
ATOM 1621 C C . GLY A 1 219 ? -5.120 2.956 8.260 1.00 97.75 219 GLY A C 1
ATOM 1622 O O . GLY A 1 219 ? -6.241 3.321 8.617 1.00 97.75 219 GLY A O 1
ATOM 1623 N N . ILE A 1 220 ? -4.036 3.208 8.988 1.00 97.94 220 ILE A N 1
ATOM 1624 C CA . ILE A 1 220 ? -4.082 3.940 10.255 1.00 97.94 220 ILE A CA 1
ATOM 1625 C C . ILE A 1 220 ? -3.541 5.339 10.013 1.00 97.94 220 ILE A C 1
ATOM 1627 O O . ILE A 1 220 ? -2.367 5.523 9.685 1.00 97.94 220 ILE A O 1
ATOM 1631 N N . ARG A 1 221 ? -4.391 6.352 10.190 1.00 93.38 221 ARG A N 1
ATOM 1632 C CA . ARG A 1 221 ? -3.943 7.729 10.006 1.00 93.38 221 ARG A CA 1
ATOM 1633 C C . ARG A 1 221 ? -3.064 8.160 11.179 1.00 93.38 221 ARG A C 1
ATOM 1635 O O . ARG A 1 221 ? -3.431 7.996 12.346 1.00 93.38 221 ARG A O 1
ATOM 1642 N N . ASN A 1 222 ? -1.933 8.775 10.857 1.00 87.56 222 ASN A N 1
ATOM 1643 C CA . ASN A 1 222 ? -1.080 9.458 11.817 1.00 87.56 222 ASN A CA 1
ATOM 1644 C C . ASN A 1 222 ? -1.775 10.757 12.250 1.00 87.56 222 ASN A C 1
ATOM 1646 O O . ASN A 1 222 ? -1.671 11.798 11.601 1.00 87.56 222 ASN A O 1
ATOM 1650 N N . SER A 1 223 ? -2.541 10.666 13.332 1.00 87.12 223 SER A N 1
ATOM 1651 C CA . SER A 1 223 ? -3.189 11.796 13.991 1.00 87.12 223 SER A CA 1
ATOM 1652 C C . SER A 1 223 ? -3.216 11.582 15.500 1.00 87.12 223 SER A C 1
ATOM 1654 O O . SER A 1 223 ? -2.963 10.484 15.986 1.00 87.12 223 SER A O 1
ATOM 1656 N N . SER A 1 224 ? -3.562 12.623 16.257 1.00 88.81 224 SER A N 1
ATOM 1657 C CA . SER A 1 224 ? -3.853 12.512 17.688 1.00 88.81 224 SER A CA 1
ATOM 1658 C C . SER A 1 224 ? -5.310 12.916 17.945 1.00 88.81 224 SER A C 1
ATOM 1660 O O . SER A 1 224 ? -5.639 14.090 17.756 1.00 88.81 224 SER A O 1
ATOM 1662 N N . PRO A 1 225 ? -6.204 11.982 18.327 1.00 92.00 225 PRO A N 1
ATOM 1663 C CA . PRO A 1 225 ? -5.987 10.532 18.423 1.00 92.00 225 PRO A CA 1
ATOM 1664 C C . PRO A 1 225 ? -5.833 9.870 17.043 1.00 92.00 225 PRO A C 1
ATOM 1666 O O . PRO A 1 225 ? -6.388 10.367 16.057 1.00 92.00 225 PRO A O 1
ATOM 1669 N N . ALA A 1 226 ? -5.120 8.744 16.973 1.00 95.25 226 ALA A N 1
ATOM 1670 C CA . ALA A 1 226 ? -5.037 7.928 15.762 1.00 95.25 226 ALA A CA 1
ATOM 1671 C C . ALA A 1 226 ? -6.405 7.289 15.460 1.00 95.25 226 ALA A C 1
ATOM 1673 O O . ALA A 1 226 ? -7.197 7.022 16.369 1.00 95.25 226 ALA A O 1
ATOM 1674 N N . LYS A 1 227 ? -6.712 7.098 14.175 1.00 97.19 227 LYS A N 1
ATOM 1675 C CA . LYS A 1 227 ? -7.961 6.477 13.705 1.00 97.19 227 LYS A CA 1
ATOM 1676 C C . LYS A 1 227 ? -7.660 5.496 12.584 1.00 97.19 227 LYS A C 1
ATOM 1678 O O . LYS A 1 227 ? -6.737 5.730 11.804 1.00 97.19 227 LYS A O 1
ATOM 1683 N N . VAL A 1 228 ? -8.481 4.461 12.471 1.00 98.19 228 VAL A N 1
ATOM 1684 C CA . VAL A 1 228 ? -8.473 3.587 11.295 1.00 98.19 228 VAL A CA 1
ATOM 1685 C C . VAL A 1 228 ? -9.332 4.240 10.220 1.00 98.19 228 VAL A C 1
ATOM 1687 O O . VAL A 1 228 ? -10.443 4.698 10.487 1.00 98.19 228 VAL A O 1
ATOM 1690 N N . VAL A 1 229 ? -8.798 4.324 9.012 1.00 97.88 229 VAL A N 1
ATOM 1691 C CA . VAL A 1 229 ? -9.484 4.823 7.826 1.00 97.88 229 VAL A CA 1
ATOM 1692 C C . VAL A 1 229 ? -9.802 3.626 6.945 1.00 97.88 229 VAL A C 1
ATOM 1694 O O . VAL A 1 229 ? -8.913 2.844 6.623 1.00 97.88 229 VAL A O 1
ATOM 1697 N N . VAL A 1 230 ? -11.068 3.505 6.557 1.00 97.38 230 VAL A N 1
ATOM 1698 C CA . VAL A 1 230 ? -11.562 2.474 5.642 1.00 97.38 230 VAL A CA 1
ATOM 1699 C C . VAL A 1 230 ? -12.172 3.172 4.436 1.00 97.38 230 VAL A C 1
ATOM 1701 O O . VAL A 1 230 ? -13.135 3.932 4.574 1.00 97.38 230 VAL A O 1
ATOM 1704 N N . ILE A 1 231 ? -11.613 2.932 3.253 1.00 96.81 231 ILE A N 1
ATOM 1705 C CA . ILE A 1 231 ? -12.109 3.499 1.997 1.00 96.81 231 ILE A CA 1
ATOM 1706 C C . ILE A 1 231 ? -12.722 2.370 1.185 1.00 96.81 231 ILE A C 1
ATOM 1708 O O . ILE A 1 231 ? -11.995 1.510 0.705 1.00 96.81 231 ILE A O 1
ATOM 1712 N N . LYS A 1 232 ? -14.045 2.394 1.009 1.00 95.94 232 LYS A N 1
ATOM 1713 C CA . LYS A 1 232 ? -14.744 1.558 0.025 1.00 95.94 232 LYS A CA 1
ATOM 1714 C C . LYS A 1 232 ? -14.502 2.133 -1.362 1.00 95.94 232 LYS A C 1
ATOM 1716 O O . LYS A 1 232 ? -14.630 3.348 -1.520 1.00 95.94 232 LYS A O 1
ATOM 1721 N N . TYR A 1 233 ? -14.240 1.286 -2.348 1.00 95.00 233 TYR A N 1
ATOM 1722 C CA . TYR A 1 233 ? -14.143 1.686 -3.753 1.00 95.00 233 TYR A CA 1
ATOM 1723 C C . TYR A 1 233 ? -14.804 0.659 -4.677 1.00 95.00 233 TYR A C 1
ATOM 1725 O O . TYR A 1 233 ? -15.056 -0.485 -4.294 1.00 95.00 233 TYR A O 1
ATOM 1733 N N . ALA A 1 234 ? -15.139 1.099 -5.889 1.00 92.25 234 ALA A N 1
ATOM 1734 C CA . ALA A 1 234 ? -15.767 0.266 -6.910 1.00 92.25 234 ALA A CA 1
ATOM 1735 C C . ALA A 1 234 ? -14.736 -0.538 -7.722 1.00 92.25 234 ALA A C 1
ATOM 1737 O O . ALA A 1 234 ? -13.588 -0.117 -7.876 1.00 92.25 234 ALA A O 1
ATOM 1738 N N . ASP A 1 235 ? -15.190 -1.637 -8.332 1.00 87.94 235 ASP A N 1
ATOM 1739 C CA . ASP A 1 235 ? -14.379 -2.482 -9.228 1.00 87.94 235 ASP A CA 1
ATOM 1740 C C . ASP A 1 235 ? -13.865 -1.728 -10.466 1.00 87.94 235 ASP A C 1
ATOM 1742 O O . ASP A 1 235 ? -12.930 -2.172 -11.109 1.00 87.94 235 ASP A O 1
ATOM 1746 N N . THR A 1 236 ? -14.434 -0.569 -10.804 1.00 86.62 236 THR A N 1
ATOM 1747 C CA . THR A 1 236 ? -14.006 0.290 -11.928 1.00 86.62 236 THR A CA 1
ATOM 1748 C C . THR A 1 236 ? -13.480 1.628 -11.428 1.00 86.62 236 THR A C 1
ATOM 1750 O O . THR A 1 236 ? -13.919 2.075 -10.365 1.00 86.62 236 THR A O 1
ATOM 1753 N N . ALA A 1 237 ? -12.597 2.298 -12.181 1.00 85.25 237 ALA A N 1
ATOM 1754 C CA . ALA A 1 237 ? -12.010 3.590 -11.799 1.00 85.25 237 ALA A CA 1
ATOM 1755 C C . ALA A 1 237 ? -13.043 4.736 -11.763 1.00 85.25 237 ALA A C 1
ATOM 1757 O O . ALA A 1 237 ? -13.142 5.553 -12.675 1.00 85.25 237 ALA A O 1
ATOM 1758 N N . THR A 1 238 ? -13.838 4.792 -10.693 1.00 87.75 238 THR A N 1
ATOM 1759 C CA . THR A 1 238 ? -14.872 5.800 -10.452 1.00 87.75 238 THR A CA 1
ATOM 1760 C C . THR A 1 238 ? -14.929 6.178 -8.978 1.00 87.75 238 THR A C 1
ATOM 1762 O O . THR A 1 238 ? -14.750 5.343 -8.096 1.00 87.75 238 THR A O 1
ATOM 1765 N N . THR A 1 239 ? -15.232 7.445 -8.701 1.00 88.31 239 THR A N 1
ATOM 1766 C CA . THR A 1 239 ? -15.550 7.917 -7.344 1.00 88.31 239 THR A CA 1
ATOM 1767 C C . THR A 1 239 ? -16.968 7.510 -6.920 1.00 88.31 239 THR A C 1
ATOM 1769 O O . THR A 1 239 ? -17.306 7.522 -5.736 1.00 88.31 239 THR A O 1
ATOM 1772 N N . SER A 1 240 ? -17.839 7.176 -7.879 1.00 89.19 240 SER A N 1
ATOM 1773 C CA . SER A 1 240 ? -19.224 6.791 -7.590 1.00 89.19 240 SER A CA 1
ATOM 1774 C C . SER A 1 240 ? -19.266 5.433 -6.893 1.00 89.19 240 SER A C 1
ATOM 1776 O O . SER A 1 240 ? -18.735 4.455 -7.402 1.00 89.19 240 SER A O 1
ATOM 1778 N N . GLY A 1 241 ? -19.929 5.364 -5.738 1.00 85.25 241 GLY A N 1
ATOM 1779 C CA . GLY A 1 241 ? -19.960 4.151 -4.913 1.00 85.25 241 GLY A CA 1
ATOM 1780 C C . GLY A 1 241 ? -18.794 4.034 -3.927 1.00 85.25 241 GLY A C 1
ATOM 1781 O O . GLY A 1 241 ? -18.822 3.135 -3.085 1.00 85.25 241 GLY A O 1
ATOM 1782 N N . SER A 1 242 ? -17.831 4.961 -3.967 1.00 92.62 242 SER A N 1
ATOM 1783 C CA . SER A 1 242 ? -16.783 5.055 -2.954 1.00 92.62 242 SER A CA 1
ATOM 1784 C C . SER A 1 242 ? -17.261 5.773 -1.695 1.00 92.62 242 SER A C 1
ATOM 1786 O O . SER A 1 242 ? -18.005 6.758 -1.753 1.00 92.62 242 SER A O 1
ATOM 1788 N N . SER A 1 243 ? -16.777 5.340 -0.535 1.00 94.62 243 SER A N 1
ATOM 1789 C CA . SER A 1 243 ? -17.092 5.966 0.754 1.00 94.62 243 SER A CA 1
ATOM 1790 C C . SER A 1 243 ? -15.906 5.917 1.700 1.00 94.62 243 SER A C 1
ATOM 1792 O O . SER A 1 243 ? -15.211 4.906 1.762 1.00 94.62 243 SER A O 1
ATOM 1794 N N . VAL A 1 244 ? -15.735 6.971 2.492 1.00 96.12 244 VAL A N 1
ATOM 1795 C CA . VAL A 1 244 ? -14.717 7.052 3.543 1.00 96.12 244 VAL A CA 1
ATOM 1796 C C . VAL A 1 244 ? -15.371 6.840 4.903 1.00 96.12 244 VAL A C 1
ATOM 1798 O O . VAL A 1 244 ? -16.317 7.545 5.250 1.00 96.12 244 VAL A O 1
ATOM 1801 N N . SER A 1 245 ? -14.830 5.911 5.686 1.00 96.75 245 SER A N 1
ATOM 1802 C CA . SER A 1 245 ? -15.198 5.692 7.086 1.00 96.75 245 SER A CA 1
ATOM 1803 C C . SER A 1 245 ? -13.982 5.929 7.976 1.00 96.75 245 SER A C 1
ATOM 1805 O O . SER A 1 245 ? -12.895 5.429 7.696 1.00 96.75 245 SER A O 1
ATOM 1807 N N . ILE A 1 246 ? -14.157 6.707 9.044 1.00 97.00 246 ILE A N 1
ATOM 1808 C CA . ILE A 1 246 ? -13.104 7.015 10.019 1.00 97.00 246 ILE A CA 1
ATOM 1809 C C . ILE A 1 246 ? -13.533 6.401 11.345 1.00 97.00 246 ILE A C 1
ATOM 1811 O O . ILE A 1 246 ? -14.452 6.898 11.996 1.00 97.00 246 ILE A O 1
ATOM 1815 N N . LEU A 1 247 ? -12.877 5.314 11.728 1.00 97.81 247 LEU A N 1
ATOM 1816 C CA . LEU A 1 247 ? -13.284 4.463 12.836 1.00 97.81 247 LEU A CA 1
ATOM 1817 C C . LEU A 1 247 ? -12.460 4.762 14.085 1.00 97.81 247 LEU A C 1
ATOM 1819 O O . LEU A 1 247 ? -11.265 5.065 14.019 1.00 97.81 247 LEU A O 1
ATOM 1823 N N . THR A 1 248 ? -13.122 4.691 15.236 1.00 97.75 248 THR A N 1
ATOM 1824 C CA . THR A 1 248 ? -12.502 4.840 16.551 1.00 97.75 248 THR A CA 1
ATOM 1825 C C . THR A 1 248 ? -12.033 3.482 17.055 1.00 97.75 248 THR A C 1
ATOM 1827 O O . THR A 1 248 ? -12.890 2.630 17.286 1.00 97.75 248 THR A O 1
ATOM 1830 N N . PRO A 1 249 ? -10.717 3.292 17.246 1.00 97.81 249 PRO A N 1
ATOM 1831 C CA . PRO A 1 249 ? -10.196 2.083 17.863 1.00 97.81 249 PRO A CA 1
ATOM 1832 C C . PRO A 1 249 ? -10.679 1.936 19.310 1.00 97.81 249 PRO A C 1
ATOM 1834 O O . PRO A 1 249 ? -10.810 2.940 20.020 1.00 97.81 249 PRO A O 1
ATOM 1837 N N . ASP A 1 250 ? -10.933 0.706 19.739 1.00 97.19 250 ASP A N 1
ATOM 1838 C CA . ASP A 1 250 ? -11.286 0.336 21.116 1.00 97.19 250 ASP A CA 1
ATOM 1839 C C . ASP A 1 250 ? -10.095 0.417 22.092 1.00 97.19 250 ASP A C 1
ATOM 1841 O O . ASP A 1 250 ? -10.281 0.588 23.300 1.00 97.19 250 ASP A O 1
ATOM 1845 N N . SER A 1 251 ? -8.872 0.391 21.560 1.00 96.38 251 SER A N 1
ATOM 1846 C CA . SER A 1 251 ? -7.619 0.632 22.275 1.00 96.38 251 SER A CA 1
ATOM 1847 C C . SER A 1 251 ? -6.861 1.847 21.729 1.00 96.38 251 SER A C 1
ATOM 1849 O O . SER A 1 251 ? -7.049 2.294 20.601 1.00 96.38 251 SER A O 1
ATOM 1851 N N . THR A 1 252 ? -5.974 2.438 22.533 1.00 95.62 252 THR A N 1
ATOM 1852 C CA . THR A 1 252 ? -5.202 3.612 22.092 1.00 95.62 252 THR A CA 1
ATOM 1853 C C . THR A 1 252 ? -4.057 3.192 21.175 1.00 95.62 252 THR A C 1
ATOM 1855 O O . THR A 1 252 ? -3.031 2.701 21.644 1.00 95.62 252 THR A O 1
ATOM 1858 N N . LEU A 1 253 ? -4.210 3.453 19.876 1.00 97.12 253 LEU A N 1
ATOM 1859 C CA . LEU A 1 253 ? -3.131 3.309 18.901 1.00 97.12 253 LEU A CA 1
ATOM 1860 C C . LEU A 1 253 ? -2.044 4.384 19.097 1.00 97.12 253 LEU A C 1
ATOM 1862 O O . LEU A 1 253 ? -2.353 5.528 19.459 1.00 97.12 253 LEU A O 1
ATOM 1866 N N . PRO A 1 254 ? -0.773 4.056 18.813 1.00 94.81 254 PRO A N 1
ATOM 1867 C CA . PRO A 1 254 ? 0.298 5.037 18.769 1.00 94.81 254 PRO A CA 1
ATOM 1868 C C . PRO A 1 254 ? 0.081 6.064 17.649 1.00 94.81 254 PRO A C 1
ATOM 1870 O O . PRO A 1 254 ? -0.640 5.836 16.679 1.00 94.81 254 PRO A O 1
ATOM 1873 N N . THR A 1 255 ? 0.729 7.221 17.788 1.00 92.62 255 THR A N 1
ATOM 1874 C CA . THR A 1 255 ? 0.587 8.342 16.848 1.00 92.62 255 THR A CA 1
ATOM 1875 C C . THR A 1 255 ? 1.733 8.453 15.849 1.00 92.62 255 THR A C 1
ATOM 1877 O O . THR A 1 255 ? 1.645 9.273 14.940 1.00 92.62 255 THR A O 1
ATOM 1880 N N . ARG A 1 256 ? 2.827 7.683 15.974 1.00 93.62 256 ARG A N 1
ATOM 1881 C CA . ARG A 1 256 ? 3.875 7.713 14.937 1.00 93.62 256 ARG A CA 1
ATOM 1882 C C . ARG A 1 256 ? 3.361 6.992 13.679 1.00 93.62 256 ARG A C 1
ATOM 1884 O O . ARG A 1 256 ? 2.428 6.199 13.769 1.00 93.62 256 ARG A O 1
ATOM 1891 N N . PRO A 1 257 ? 3.940 7.268 12.496 1.00 94.00 257 PRO A N 1
ATOM 1892 C CA . PRO A 1 257 ? 3.468 6.666 11.255 1.00 94.00 257 PRO A CA 1
ATOM 1893 C C . PRO A 1 257 ? 3.535 5.134 11.289 1.00 94.00 257 PRO A C 1
ATOM 1895 O O . PRO A 1 257 ? 4.569 4.578 11.663 1.00 94.00 257 PRO A O 1
ATOM 1898 N N . PHE A 1 258 ? 2.470 4.479 10.833 1.00 96.31 258 PHE A N 1
ATOM 1899 C CA . PHE A 1 258 ? 2.472 3.071 10.441 1.00 96.31 258 PHE A CA 1
ATOM 1900 C C . PHE A 1 258 ? 2.986 2.976 9.012 1.00 96.31 258 PHE A C 1
ATOM 1902 O O . PHE A 1 258 ? 2.293 3.390 8.093 1.00 96.31 258 PHE A O 1
ATOM 1909 N N . ARG A 1 259 ? 4.239 2.546 8.861 1.00 94.00 259 ARG A N 1
ATOM 1910 C CA . ARG A 1 259 ? 4.968 2.555 7.584 1.00 94.00 259 ARG A CA 1
ATOM 1911 C C . ARG A 1 259 ? 4.834 1.257 6.811 1.00 94.00 259 ARG A C 1
ATOM 1913 O O . ARG A 1 259 ? 5.292 1.188 5.699 1.00 94.00 259 ARG A O 1
ATOM 1920 N N . ASN A 1 260 ? 4.293 0.211 7.418 1.00 96.56 260 ASN A N 1
ATOM 1921 C CA . ASN A 1 260 ? 4.064 -1.024 6.691 1.00 96.56 260 ASN A CA 1
ATOM 1922 C C . ASN A 1 260 ? 2.667 -1.507 7.018 1.00 96.56 260 ASN A C 1
ATOM 1924 O O . ASN A 1 260 ? 2.330 -1.614 8.202 1.00 96.56 260 ASN A O 1
ATOM 1928 N N . ALA A 1 261 ? 1.890 -1.789 5.989 1.00 97.00 261 ALA A N 1
ATOM 1929 C CA . ALA A 1 261 ? 0.579 -2.391 6.073 1.00 97.00 261 ALA A CA 1
ATOM 1930 C C . ALA A 1 261 ? 0.583 -3.721 5.316 1.00 97.00 261 ALA A C 1
ATOM 1932 O O . ALA A 1 261 ? 1.228 -3.866 4.282 1.00 97.00 261 ALA A O 1
ATOM 1933 N N . TYR A 1 262 ? -0.133 -4.704 5.850 1.00 95.94 262 TYR A N 1
ATOM 1934 C CA . TYR A 1 262 ? -0.198 -6.040 5.274 1.00 95.94 262 TYR A CA 1
ATOM 1935 C C . TYR A 1 262 ? -1.617 -6.576 5.369 1.00 95.94 262 TYR A C 1
ATOM 1937 O O . TYR A 1 262 ? -2.300 -6.354 6.372 1.00 95.94 262 TYR A O 1
ATOM 1945 N N . TYR A 1 263 ? -2.017 -7.347 4.363 1.00 94.25 263 TYR A N 1
ATOM 1946 C CA . TYR A 1 263 ? -3.118 -8.291 4.496 1.00 94.25 263 TYR A CA 1
ATOM 1947 C C . TYR A 1 263 ? -2.558 -9.702 4.344 1.00 94.25 263 TYR A C 1
ATOM 1949 O O . TYR A 1 263 ? -2.381 -10.178 3.227 1.00 94.25 263 TYR A O 1
ATOM 1957 N N . PHE A 1 264 ? -2.230 -10.343 5.461 1.00 93.00 264 PHE A N 1
ATOM 1958 C CA . PHE A 1 264 ? -1.462 -11.588 5.492 1.00 93.00 264 PHE A CA 1
ATOM 1959 C C . PHE A 1 264 ? -2.205 -12.645 6.305 1.00 93.00 264 PHE A C 1
ATOM 1961 O O . PHE A 1 264 ? -2.628 -12.357 7.424 1.00 93.00 264 PHE A O 1
ATOM 1968 N N . GLU A 1 265 ? -2.393 -13.844 5.746 1.00 90.25 265 GLU A N 1
ATOM 1969 C CA . G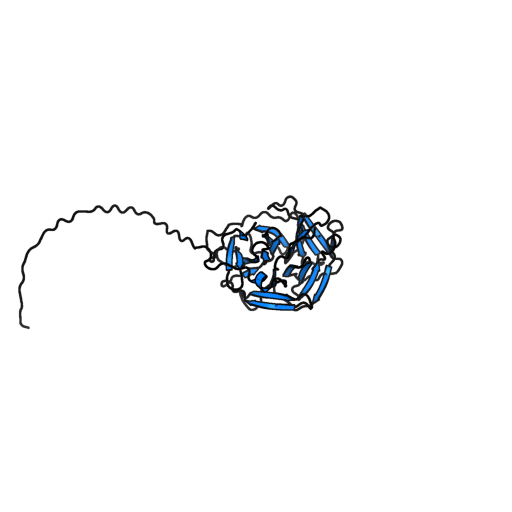LU A 1 265 ? -3.129 -14.945 6.391 1.00 90.25 265 GLU A CA 1
ATOM 1970 C C . GLU A 1 265 ? -4.506 -14.535 6.958 1.00 90.25 265 GLU A C 1
ATOM 1972 O O . GLU A 1 265 ? -4.917 -14.963 8.036 1.00 90.25 265 GLU A O 1
ATOM 1977 N N . GLY A 1 266 ? -5.232 -13.671 6.241 1.00 89.12 266 GLY A N 1
ATOM 1978 C CA . GLY A 1 266 ? -6.551 -13.190 6.666 1.00 89.12 266 GLY A CA 1
ATOM 1979 C C . GLY A 1 266 ? -6.532 -12.046 7.683 1.00 89.12 266 GLY A C 1
ATOM 1980 O O . GLY A 1 266 ? -7.602 -11.648 8.143 1.00 89.12 266 GLY A O 1
ATOM 1981 N N . ARG A 1 267 ? -5.353 -11.506 8.013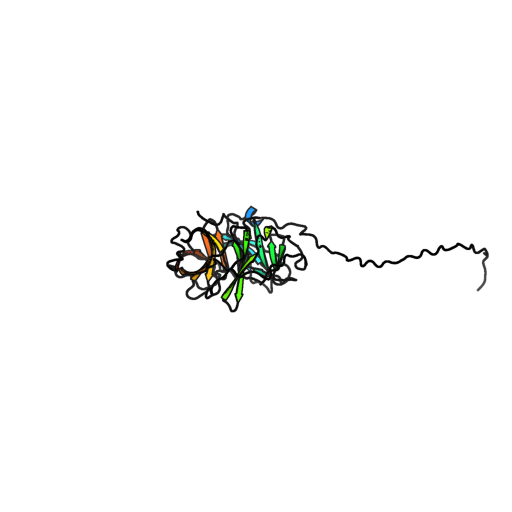 1.00 93.12 267 ARG A N 1
ATOM 1982 C CA . ARG A 1 267 ? -5.140 -10.520 9.079 1.00 93.12 267 ARG A CA 1
ATOM 1983 C C . ARG A 1 267 ? -4.656 -9.191 8.525 1.00 93.12 267 ARG A C 1
ATOM 1985 O O . ARG A 1 267 ? -3.790 -9.154 7.650 1.00 93.12 267 ARG A O 1
ATOM 1992 N N . LEU A 1 268 ? -5.163 -8.096 9.081 1.00 96.56 268 LEU A N 1
ATOM 1993 C CA . LEU A 1 268 ? -4.686 -6.749 8.780 1.00 96.56 268 LEU A CA 1
ATOM 1994 C C . LEU A 1 268 ? -3.612 -6.326 9.779 1.00 96.56 268 LEU A C 1
ATOM 1996 O O . LEU A 1 268 ? -3.913 -5.993 10.924 1.00 96.56 268 LEU A O 1
ATOM 2000 N N . LEU A 1 269 ? -2.359 -6.302 9.335 1.00 97.62 269 LEU A N 1
ATOM 2001 C CA . LEU A 1 269 ? -1.211 -6.006 10.187 1.00 97.62 269 LEU A CA 1
ATOM 2002 C C . LEU A 1 269 ? -0.617 -4.644 9.835 1.00 97.62 269 LEU A C 1
ATOM 2004 O O . LEU A 1 269 ? -0.466 -4.308 8.664 1.00 97.62 269 LEU A O 1
ATOM 2008 N N . PHE A 1 270 ? -0.225 -3.880 10.850 1.00 98.06 270 PHE A N 1
ATOM 2009 C CA . PHE A 1 270 ? 0.356 -2.552 10.695 1.00 98.06 270 PHE A CA 1
ATOM 2010 C C . PHE A 1 270 ? 1.583 -2.388 11.590 1.00 98.06 270 PHE A C 1
ATOM 2012 O O . PHE A 1 270 ? 1.491 -2.479 12.816 1.00 98.06 270 PHE A O 1
ATOM 2019 N N . LEU A 1 271 ? 2.737 -2.100 10.988 1.00 97.50 271 LEU A N 1
ATOM 2020 C CA . LEU A 1 271 ? 3.984 -1.850 11.709 1.00 97.50 271 LEU A CA 1
ATOM 2021 C C . LEU A 1 271 ? 4.232 -0.345 11.848 1.00 97.50 271 LEU A C 1
ATOM 2023 O O . LEU A 1 271 ? 4.469 0.373 10.870 1.00 97.50 271 LEU A O 1
ATOM 2027 N N . GLU A 1 272 ? 4.208 0.140 13.086 1.00 96.00 272 GLU A N 1
ATOM 2028 C CA . GLU A 1 272 ? 4.612 1.501 13.429 1.00 96.00 272 GLU A CA 1
ATOM 2029 C C . GLU A 1 272 ? 6.115 1.689 13.170 1.00 96.00 272 GLU A C 1
ATOM 2031 O O . GLU A 1 272 ? 6.914 0.793 13.425 1.00 96.00 272 GLU A O 1
ATOM 2036 N N . LYS A 1 273 ? 6.548 2.897 12.795 1.00 93.94 273 LYS A N 1
ATOM 2037 C CA . LYS A 1 273 ? 7.968 3.288 12.678 1.00 93.94 273 LYS A CA 1
ATOM 2038 C C . LYS A 1 273 ? 8.815 2.956 13.924 1.00 93.94 273 LYS A C 1
ATOM 2040 O O . LYS A 1 273 ? 10.026 2.775 13.832 1.00 93.94 273 LYS A O 1
ATOM 2045 N N . LYS A 1 274 ? 8.195 2.870 15.108 1.00 94.56 274 LYS A N 1
ATOM 2046 C CA . LYS A 1 274 ? 8.858 2.454 16.359 1.00 94.56 274 LYS A CA 1
ATOM 2047 C C . LYS A 1 274 ? 9.141 0.939 16.437 1.00 94.56 274 LYS A C 1
ATOM 2049 O O . LYS A 1 274 ? 9.867 0.506 17.318 1.00 94.56 274 LYS A O 1
ATOM 2054 N N . GLY A 1 275 ? 8.580 0.147 15.531 1.00 94.38 275 GLY A N 1
ATOM 2055 C CA . GLY A 1 275 ? 8.648 -1.310 15.553 1.00 94.38 275 GLY A CA 1
ATOM 2056 C C . GLY A 1 275 ? 7.468 -1.976 16.257 1.00 94.38 275 GLY A C 1
ATOM 2057 O O . GLY A 1 275 ? 7.481 -3.190 16.394 1.00 94.38 275 GLY A O 1
ATOM 2058 N N . ASN A 1 276 ? 6.456 -1.229 16.706 1.00 96.25 276 ASN A N 1
ATOM 2059 C CA . ASN A 1 276 ? 5.271 -1.822 17.326 1.00 96.25 276 ASN A CA 1
ATOM 2060 C C . ASN A 1 276 ? 4.370 -2.410 16.237 1.00 96.25 276 ASN A C 1
ATOM 2062 O O . ASN A 1 276 ? 3.972 -1.686 15.318 1.00 96.25 276 ASN A O 1
ATOM 2066 N N . LEU A 1 277 ? 4.040 -3.694 16.347 1.00 98.19 277 LEU A N 1
ATOM 2067 C CA . LEU A 1 277 ? 3.139 -4.368 15.421 1.00 98.19 277 LEU A CA 1
ATOM 2068 C C . LEU A 1 277 ? 1.729 -4.389 16.003 1.00 98.19 277 LEU A C 1
ATOM 2070 O O . LEU A 1 277 ? 1.515 -4.835 17.130 1.00 98.19 277 LEU A O 1
ATOM 2074 N N . TRP A 1 278 ? 0.776 -3.917 15.214 1.00 98.38 278 TRP A N 1
ATOM 2075 C CA . TRP A 1 278 ? -0.635 -3.878 15.566 1.00 98.38 278 TRP A CA 1
ATOM 2076 C C . TRP A 1 278 ? -1.460 -4.632 14.542 1.00 98.38 278 TRP A C 1
ATOM 2078 O O . TRP A 1 278 ? -1.104 -4.702 13.368 1.00 98.38 278 TRP A O 1
ATOM 2088 N N . GLU A 1 279 ? -2.582 -5.153 15.000 1.00 98.06 279 GLU A N 1
ATOM 2089 C CA . GLU A 1 279 ? -3.608 -5.764 14.179 1.00 98.06 279 GLU A CA 1
ATOM 2090 C C . GLU A 1 279 ? -4.869 -4.910 14.224 1.00 98.06 279 GLU A C 1
ATOM 2092 O O . GLU A 1 279 ? -5.287 -4.465 15.296 1.00 98.06 279 GLU A O 1
ATOM 2097 N N . VAL A 1 280 ? -5.457 -4.675 13.055 1.00 98.12 280 VAL A N 1
ATOM 2098 C CA . VAL A 1 280 ? -6.870 -4.312 12.945 1.00 98.12 280 VAL A CA 1
ATOM 2099 C C . VAL A 1 280 ? -7.621 -5.623 12.778 1.00 98.12 280 VAL A C 1
ATOM 2101 O O . VAL A 1 280 ? -7.377 -6.344 11.817 1.00 98.12 280 VAL A O 1
ATOM 2104 N N . GLU A 1 281 ? -8.482 -5.959 13.728 1.00 95.62 281 GLU A N 1
ATOM 2105 C CA . GLU A 1 281 ? -9.099 -7.285 13.764 1.00 95.62 281 GLU A CA 1
ATOM 2106 C C . GLU A 1 281 ? -10.083 -7.483 12.603 1.00 95.62 281 GLU A C 1
ATOM 2108 O O . GLU A 1 281 ? -10.784 -6.557 12.181 1.00 95.62 281 GLU A O 1
ATOM 2113 N N . THR A 1 282 ? -10.109 -8.704 12.070 1.00 89.81 282 THR A N 1
ATOM 2114 C CA . THR A 1 282 ? -10.923 -9.106 10.911 1.00 89.81 282 THR A CA 1
ATOM 2115 C C . THR A 1 282 ? -11.620 -10.453 11.117 1.00 89.81 282 THR A C 1
ATOM 2117 O O . THR A 1 282 ? -12.126 -11.030 10.155 1.00 89.81 282 THR A O 1
ATOM 2120 N N . ASP A 1 283 ? -11.675 -10.953 12.355 1.00 84.31 283 ASP A N 1
ATOM 2121 C CA . ASP A 1 283 ? -12.214 -12.278 12.691 1.00 84.31 283 ASP A CA 1
ATOM 2122 C C . ASP A 1 283 ? -13.753 -12.307 12.694 1.00 84.31 283 ASP A C 1
ATOM 2124 O O . ASP A 1 283 ? -14.382 -13.355 12.520 1.00 84.31 283 ASP A O 1
ATOM 2128 N N . SER A 1 284 ? -14.380 -11.148 12.894 1.00 82.75 284 SER A N 1
ATOM 2129 C CA . SER A 1 284 ? -15.824 -10.956 12.934 1.00 82.75 284 SER A CA 1
ATOM 2130 C C . SER A 1 284 ? -16.233 -9.662 12.229 1.00 82.75 284 SER A C 1
ATOM 2132 O O . SER A 1 284 ? -15.547 -8.643 12.273 1.00 82.75 284 SER A O 1
ATOM 2134 N N . ALA A 1 285 ? -17.440 -9.645 11.655 1.00 75.06 285 ALA A N 1
ATOM 2135 C CA . ALA A 1 285 ? -18.029 -8.438 11.062 1.00 75.06 285 ALA A CA 1
ATOM 2136 C C . ALA A 1 285 ? -18.200 -7.278 12.070 1.00 75.06 285 ALA A C 1
ATOM 2138 O O . ALA A 1 285 ? -18.389 -6.129 11.673 1.00 75.06 285 ALA A O 1
ATOM 2139 N N . SER A 1 286 ? -18.159 -7.563 13.378 1.00 83.25 286 SER A N 1
ATOM 2140 C CA . SER A 1 286 ? -18.180 -6.547 14.437 1.00 83.25 286 SER A CA 1
ATOM 2141 C C . SER A 1 286 ? -16.859 -5.805 14.616 1.00 83.25 286 SER A C 1
ATOM 2143 O O . SER A 1 286 ? -16.869 -4.723 15.201 1.00 83.25 286 SER A O 1
ATOM 2145 N N . ASP A 1 287 ? -15.756 -6.380 14.145 1.00 92.06 287 ASP A N 1
ATOM 2146 C CA . ASP A 1 287 ? -14.413 -5.896 14.456 1.00 92.06 287 ASP A CA 1
ATOM 2147 C C . ASP A 1 287 ? -14.091 -4.641 13.658 1.00 92.06 287 ASP A C 1
ATOM 2149 O O . ASP A 1 287 ? -13.465 -3.728 14.179 1.00 92.06 287 ASP A O 1
ATOM 2153 N N . ILE A 1 288 ? -14.616 -4.530 12.435 1.00 96.00 288 ILE A N 1
ATOM 2154 C CA . ILE A 1 288 ? -14.632 -3.296 11.646 1.00 96.00 288 ILE A CA 1
ATOM 2155 C C . ILE A 1 288 ? -16.088 -2.871 11.454 1.00 96.00 288 ILE A C 1
ATOM 2157 O O . ILE A 1 288 ? -16.727 -3.168 10.443 1.00 96.00 288 ILE A O 1
ATOM 2161 N N . ASN A 1 289 ? -16.632 -2.137 12.424 1.00 95.31 289 ASN A N 1
ATOM 2162 C CA . ASN A 1 289 ? -18.029 -1.724 12.392 1.00 95.31 289 ASN A CA 1
ATOM 2163 C C . ASN A 1 289 ? -18.188 -0.302 11.836 1.00 95.31 289 ASN A C 1
ATOM 2165 O O . ASN A 1 289 ? -18.136 0.702 12.555 1.00 95.31 289 ASN A O 1
ATOM 2169 N N . ILE A 1 290 ? -18.457 -0.228 10.530 1.00 95.12 290 ILE A N 1
ATOM 2170 C CA . ILE A 1 290 ? -18.716 1.035 9.822 1.00 95.12 290 ILE A CA 1
ATOM 2171 C C . ILE A 1 290 ? -19.946 1.761 10.392 1.00 95.12 290 ILE A C 1
ATOM 2173 O O . ILE A 1 290 ? -19.950 2.988 10.477 1.00 95.12 290 ILE A O 1
ATOM 2177 N N . SER A 1 291 ? -20.981 1.024 10.811 1.00 93.62 291 SER A N 1
ATOM 2178 C CA . SER A 1 291 ? -22.250 1.610 11.266 1.00 93.62 291 SER A CA 1
ATOM 2179 C C . SER A 1 291 ? -22.154 2.293 12.635 1.00 93.62 291 SER A C 1
ATOM 2181 O O . SER A 1 291 ? -22.744 3.356 12.828 1.00 93.62 291 SER A O 1
ATOM 2183 N N . SER A 1 292 ? -21.390 1.724 13.573 1.00 94.75 292 SER A N 1
ATOM 2184 C CA . SER A 1 292 ? -21.122 2.331 14.885 1.00 94.75 292 SER A CA 1
ATOM 2185 C C . SER A 1 292 ? -19.900 3.250 14.880 1.00 94.75 292 SER A C 1
ATOM 2187 O O . SER A 1 292 ? -19.700 3.992 15.842 1.00 94.75 292 SER A O 1
ATOM 2189 N N . GLY A 1 293 ? -19.082 3.220 13.824 1.00 96.88 293 GLY A N 1
ATOM 2190 C CA . GLY A 1 293 ? -17.855 4.008 13.732 1.00 96.88 293 GLY A CA 1
ATOM 2191 C C . GLY A 1 293 ? -16.751 3.512 14.669 1.00 96.88 293 GLY A C 1
ATOM 2192 O O . GLY A 1 293 ? -15.946 4.318 15.148 1.00 96.88 293 GLY A O 1
ATOM 2193 N N . THR A 1 294 ? -16.722 2.210 14.960 1.00 97.75 294 THR A N 1
ATOM 2194 C CA . THR A 1 294 ? -15.772 1.577 15.886 1.00 97.75 294 THR A CA 1
ATOM 2195 C C . THR A 1 294 ? -14.959 0.496 15.192 1.00 97.75 294 THR A C 1
ATOM 2197 O O . THR A 1 294 ? -15.400 -0.075 14.196 1.00 97.75 294 THR A O 1
ATOM 2200 N N . VAL A 1 295 ? -13.770 0.229 15.722 1.00 98.31 295 VAL A N 1
ATOM 2201 C CA . VAL A 1 295 ? -12.897 -0.840 15.242 1.00 98.31 295 VAL A CA 1
ATOM 2202 C C . VAL A 1 295 ? -12.146 -1.478 16.408 1.00 98.31 295 VAL A C 1
ATOM 2204 O O . VAL A 1 295 ? -11.734 -0.752 17.314 1.00 98.31 295 VAL A O 1
ATOM 2207 N N . ASN A 1 296 ? -11.964 -2.793 16.383 1.00 98.25 296 ASN A N 1
ATOM 2208 C CA . ASN A 1 296 ? -11.143 -3.497 17.360 1.00 98.25 296 ASN A CA 1
ATOM 2209 C C . ASN A 1 296 ? -9.691 -3.542 16.884 1.00 98.25 296 ASN A C 1
ATOM 2211 O O . ASN A 1 296 ? -9.417 -3.793 15.704 1.00 98.25 296 ASN A O 1
ATOM 2215 N N . VAL A 1 297 ? -8.759 -3.268 17.793 1.00 98.38 297 VAL A N 1
ATOM 2216 C CA . VAL A 1 297 ? -7.326 -3.343 17.502 1.00 98.38 297 VAL A CA 1
ATOM 2217 C C . VAL A 1 297 ? -6.563 -4.039 18.618 1.00 98.38 297 VAL A C 1
ATOM 2219 O O . VAL A 1 297 ? -6.746 -3.751 19.802 1.00 98.38 297 VAL A O 1
ATOM 2222 N N . THR A 1 298 ? -5.607 -4.874 18.227 1.00 97.81 298 THR A N 1
ATOM 2223 C CA . THR A 1 298 ? -4.771 -5.632 19.160 1.00 97.81 298 THR A CA 1
ATOM 2224 C C . THR A 1 298 ? -3.292 -5.326 18.933 1.00 97.81 298 THR A C 1
ATOM 2226 O O . THR A 1 298 ? -2.807 -5.283 17.805 1.00 97.81 298 THR A O 1
ATOM 2229 N N . SER A 1 299 ? -2.547 -5.098 20.019 1.00 97.56 299 SER A N 1
ATOM 2230 C CA . SER A 1 299 ? -1.083 -5.019 19.957 1.00 97.56 299 SER A CA 1
ATOM 2231 C C . SER A 1 299 ? -0.499 -6.427 19.927 1.00 97.56 299 SER A C 1
ATOM 2233 O O . SER A 1 299 ? -0.799 -7.245 20.796 1.00 97.56 299 SER A O 1
ATOM 2235 N N . LEU A 1 300 ? 0.357 -6.695 18.944 1.00 97.62 300 LEU A N 1
ATOM 2236 C CA . LEU A 1 300 ? 1.033 -7.982 18.762 1.00 97.62 300 LEU A CA 1
ATOM 2237 C C . LEU A 1 300 ? 2.455 -7.996 19.336 1.00 97.62 300 LEU A C 1
ATOM 2239 O O . LEU A 1 300 ? 3.089 -9.050 19.391 1.00 97.62 300 LEU A O 1
ATOM 2243 N N . GLY A 1 301 ? 2.945 -6.842 19.791 1.00 96.94 301 GLY A N 1
ATOM 2244 C CA . GLY A 1 301 ? 4.229 -6.699 20.466 1.00 96.94 301 GLY A CA 1
ATOM 2245 C C . GLY A 1 301 ? 5.092 -5.571 19.912 1.00 96.94 301 GLY A C 1
ATOM 2246 O O . GLY A 1 301 ? 4.758 -4.909 18.926 1.00 96.94 301 GLY A O 1
ATOM 2247 N N . ASP A 1 302 ? 6.236 -5.391 20.564 1.00 96.12 302 ASP A N 1
ATOM 2248 C CA . ASP A 1 302 ? 7.195 -4.335 20.263 1.00 96.12 302 ASP A CA 1
ATOM 2249 C C . ASP A 1 302 ? 8.454 -4.931 19.623 1.00 96.12 302 ASP A C 1
ATOM 2251 O O . ASP A 1 302 ? 9.022 -5.901 20.129 1.00 96.12 302 ASP A O 1
ATOM 2255 N N . GLY A 1 303 ? 8.902 -4.319 18.531 1.00 93.62 303 GLY A N 1
ATOM 2256 C CA . GLY A 1 303 ? 10.122 -4.665 17.812 1.00 93.62 303 GLY A CA 1
ATOM 2257 C C . GLY A 1 303 ? 11.143 -3.530 17.770 1.00 93.62 303 GLY A C 1
ATOM 2258 O O . GLY A 1 303 ? 11.104 -2.574 18.545 1.00 93.62 303 GLY A O 1
ATOM 2259 N N . SER A 1 304 ? 12.091 -3.641 16.839 1.00 92.12 304 SER A N 1
ATOM 2260 C CA . SER A 1 304 ? 13.089 -2.593 16.591 1.00 92.12 304 SER A CA 1
ATOM 2261 C C . SER A 1 304 ? 12.540 -1.498 15.679 1.00 92.12 304 SER A C 1
ATOM 2263 O O . SER A 1 304 ? 11.772 -1.780 14.759 1.00 92.12 304 SER A O 1
ATOM 2265 N N . ASN A 1 305 ? 12.982 -0.257 15.905 1.00 91.81 305 ASN A N 1
ATOM 2266 C CA . ASN A 1 305 ? 12.654 0.871 15.036 1.00 91.81 305 ASN A CA 1
ATOM 2267 C C . ASN A 1 305 ? 13.034 0.575 13.579 1.00 91.81 305 ASN A C 1
ATOM 2269 O O . ASN A 1 305 ? 14.078 -0.019 13.311 1.00 91.81 305 ASN A O 1
ATOM 2273 N N . ILE A 1 306 ? 12.241 1.118 12.665 1.00 89.38 306 ILE A N 1
ATOM 2274 C CA . ILE A 1 306 ? 12.586 1.261 11.251 1.00 89.38 306 ILE A CA 1
ATOM 2275 C C . ILE A 1 306 ? 12.687 2.749 10.913 1.00 89.38 306 ILE A C 1
ATOM 2277 O O . ILE A 1 306 ? 12.169 3.602 11.644 1.00 89.38 306 ILE A O 1
ATOM 2281 N N . GLN A 1 307 ? 13.367 3.082 9.821 1.00 86.12 307 GLN A N 1
ATOM 2282 C CA . GLN A 1 307 ? 13.397 4.452 9.328 1.00 86.12 307 GLN A CA 1
ATOM 2283 C C . GLN A 1 307 ? 12.109 4.748 8.570 1.00 86.12 307 GLN A C 1
ATOM 2285 O O . GLN A 1 307 ? 11.179 5.315 9.129 1.00 86.12 307 GLN A O 1
ATOM 2290 N N . ASP A 1 308 ? 12.022 4.338 7.323 1.00 87.50 308 ASP A N 1
ATOM 2291 C CA . ASP A 1 308 ? 10.823 4.420 6.511 1.00 87.50 308 ASP A CA 1
ATOM 2292 C C . ASP A 1 308 ? 10.770 3.139 5.678 1.00 87.50 308 ASP A C 1
ATOM 2294 O O . ASP A 1 308 ? 11.771 2.432 5.557 1.00 87.50 308 ASP A O 1
ATOM 2298 N N . GLY A 1 309 ? 9.593 2.802 5.182 1.00 90.19 309 GLY A N 1
ATOM 2299 C CA . GLY A 1 309 ? 9.397 1.609 4.384 1.00 90.19 309 GLY A CA 1
ATOM 2300 C C . GLY A 1 309 ? 7.953 1.486 3.955 1.00 90.19 309 GLY A C 1
ATOM 2301 O O . GLY A 1 309 ? 7.168 2.387 4.256 1.00 90.19 309 GLY A O 1
ATOM 2302 N N . ASP A 1 310 ? 7.670 0.376 3.289 1.00 93.69 310 ASP A N 1
ATOM 2303 C CA . ASP A 1 310 ? 6.360 -0.035 2.802 1.00 93.69 310 ASP A CA 1
ATOM 2304 C C . ASP A 1 310 ? 6.208 -1.549 2.992 1.00 93.69 310 ASP A C 1
ATOM 2306 O O . ASP A 1 310 ? 7.159 -2.324 2.798 1.00 93.69 310 ASP A O 1
ATOM 2310 N N . GLY A 1 311 ? 5.003 -1.965 3.383 1.00 95.25 311 GLY A N 1
ATOM 2311 C CA . GLY A 1 311 ? 4.661 -3.370 3.553 1.00 95.25 311 GLY A CA 1
ATOM 2312 C C . GLY A 1 311 ? 4.236 -4.010 2.237 1.00 95.25 311 GLY A C 1
ATOM 2313 O O . GLY A 1 311 ? 3.483 -3.439 1.460 1.00 95.25 311 GLY A O 1
ATOM 2314 N N . MET A 1 312 ? 4.684 -5.234 1.993 1.00 95.31 312 MET A N 1
ATOM 2315 C CA . MET A 1 312 ? 4.178 -6.086 0.928 1.00 95.31 312 MET A CA 1
ATOM 2316 C C . MET A 1 312 ? 4.048 -7.524 1.425 1.00 95.31 312 MET A C 1
ATOM 2318 O O . MET A 1 312 ? 4.711 -7.953 2.365 1.00 95.31 312 MET A O 1
ATOM 2322 N N . ASN A 1 313 ? 3.181 -8.314 0.817 1.00 92.62 313 ASN A N 1
ATOM 2323 C CA . ASN A 1 313 ? 3.076 -9.725 1.152 1.00 92.62 313 ASN A CA 1
ATOM 2324 C C . ASN A 1 313 ? 2.541 -10.497 -0.040 1.00 92.62 313 ASN A C 1
ATOM 2326 O O . ASN A 1 313 ? 1.805 -9.958 -0.863 1.00 92.62 313 ASN A O 1
ATOM 2330 N N . CYS A 1 314 ? 2.914 -11.768 -0.111 1.00 91.44 314 CYS A N 1
ATOM 2331 C CA . CYS A 1 314 ? 2.300 -12.675 -1.061 1.00 91.44 314 CYS A CA 1
ATOM 2332 C C . CYS A 1 314 ? 0.832 -12.830 -0.707 1.00 91.44 314 CYS A C 1
ATOM 2334 O O . CYS A 1 314 ? 0.454 -12.846 0.466 1.00 91.44 314 CYS A O 1
ATOM 2336 N N . PHE A 1 315 ? 0.007 -12.800 -1.741 1.00 75.00 315 PHE A N 1
ATOM 2337 C CA . PHE A 1 315 ? -1.405 -12.582 -1.549 1.00 75.00 315 PHE A CA 1
ATOM 2338 C C . PHE A 1 315 ? -2.100 -13.894 -1.188 1.00 75.00 315 PHE A C 1
ATOM 2340 O O . PHE A 1 315 ? -2.330 -14.749 -2.042 1.00 75.00 315 PHE A O 1
ATOM 2347 N N . ASP A 1 316 ? -2.508 -14.025 0.068 1.00 64.12 316 ASP A N 1
ATOM 2348 C CA . ASP A 1 316 ? -3.215 -15.203 0.569 1.00 64.12 316 ASP A CA 1
ATOM 2349 C C . ASP A 1 316 ? -4.735 -15.050 0.361 1.00 64.12 316 ASP A C 1
ATOM 2351 O O . ASP A 1 316 ? -5.497 -15.143 1.308 1.00 64.12 316 ASP A O 1
ATOM 2355 N N . SER A 1 317 ? -5.195 -14.739 -0.861 1.00 54.97 317 SER A N 1
ATOM 2356 C CA . SER A 1 317 ? -6.612 -14.481 -1.216 1.00 54.97 317 SER A CA 1
ATOM 2357 C C . SER A 1 317 ? -7.352 -13.464 -0.309 1.00 54.97 317 SER A C 1
ATOM 2359 O O . SER A 1 317 ? -7.811 -13.811 0.779 1.00 54.97 317 SER A O 1
ATOM 2361 N N . PRO A 1 318 ? -7.613 -12.220 -0.754 1.00 50.03 318 PRO A N 1
ATOM 2362 C CA . PRO A 1 318 ? -8.346 -11.251 0.055 1.00 50.03 318 PRO A CA 1
ATOM 2363 C C . PRO A 1 318 ? -9.812 -11.638 0.120 1.00 50.03 318 PRO A C 1
ATOM 2365 O O . PRO A 1 318 ? -10.554 -11.457 -0.845 1.00 50.03 318 PRO A O 1
ATOM 2368 N N . GLY A 1 319 ? -10.237 -12.102 1.287 1.00 52.16 319 GLY A N 1
ATOM 2369 C CA . GLY A 1 319 ? -11.632 -12.012 1.670 1.00 52.16 319 GLY A CA 1
ATOM 2370 C C . GLY A 1 319 ? -12.298 -13.311 2.060 1.00 52.16 319 GLY A C 1
ATOM 2371 O O . GLY A 1 319 ? -12.430 -14.245 1.272 1.00 52.16 319 GLY A O 1
ATOM 2372 N N . PHE A 1 320 ? -12.806 -13.292 3.286 1.00 46.34 320 PHE A N 1
ATOM 2373 C CA . PHE A 1 320 ? -13.826 -14.197 3.777 1.00 46.34 320 PHE A CA 1
ATOM 2374 C C . PHE A 1 320 ? -15.151 -13.949 3.041 1.00 46.34 320 PHE A C 1
ATOM 2376 O O . PHE A 1 320 ? -15.562 -12.803 2.830 1.00 46.34 320 PHE A O 1
ATOM 2383 N N . THR A 1 321 ? -15.808 -15.045 2.668 1.00 40.59 321 THR A N 1
ATOM 2384 C CA . THR A 1 321 ? -17.251 -15.112 2.392 1.00 40.59 321 THR A CA 1
ATOM 2385 C C . THR A 1 321 ? -18.020 -15.382 3.670 1.00 40.59 321 THR A C 1
ATOM 2387 O O . THR A 1 321 ? -17.552 -16.274 4.417 1.00 40.59 321 THR A O 1
#

Radius of gyration: 28.48 Å; chains: 1; bounding box: 99×38×98 Å

Sequence (321 aa):
MRIFNRQGKWRFRSSIITTAVISTLLVPATLLITADPASAAVESYYCDSYSGYPIMVNDNGNGSDGDYTVSRLTISGVGHTTIHTLNLPSNASINATGISPIDNKAYGIVGGVTNSPLLARFDNDEVEYVAEVSNAATQGTFDAHGDYLYSDTSGGNTTGLYRVERPDLLTGYTSSSNSSISNQQSPTNLISASIGGNVPDWAAIRADLGSGVANYVVGIRNSSPAKVVVIKYADTATTSGSSVSILTPDSTLPTRPFRNAYYFEGRLLFLEKKGNLWEVETDSASDINISSGTVNVTSLGDGSNIQDGDGMNCFDSPGFT

Secondary structure (DSSP, 8-state):
-----------PPP--------------------PPSPSS----HHHHHHTTS-EEEEE---SSS-EEEEEEEETTTTEEEEEEEEE--TT-EEEEEEE-TTT--EE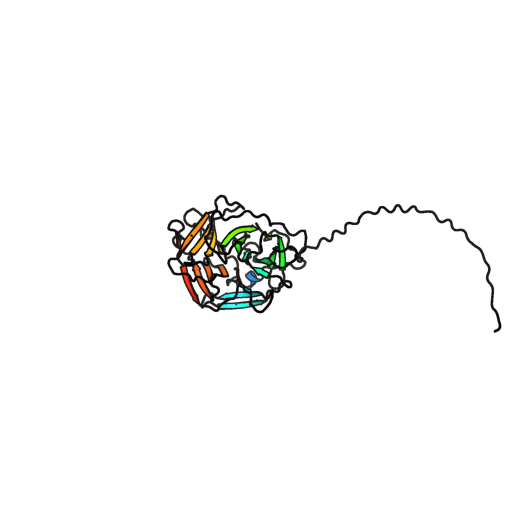EEEESSTT-SEEEEE-SS-EEEEEE-SS--S-EEE-TTS-EEEEEEETTEEEEEEEES-GGGSPPBS-TT-TTSEE--SPPP---S--SSB----EEEEEESSSSEEEEEEEEEBSSS-EEEEEEE-SSS-STT-EEEEEEESS---SS-EEEEEEETTEEEEEETTSEEEEE--SSTTTEETTTTEE-EEEEEE----SEEEEE-----S---